Protein AF-A0A6P0GHT0-F1 (afdb_monomer_lite)

Secondary structure (DSSP, 8-state):
---S-SSTT---HHHHHHT--S-EEEEE--SSTT----TTSPPTT-S-HHHHHHHHHHS-EEEEE--S-HHHHHHHHHHHHHHTT--TTSHHHHHHHHHHHHHHHHHHHHHTT--EEEEEEEETTTEEEEE-GGGSHHHHHHHHTT-EE----SSSSSEEEE-TTTGGGS--SEEEEE-SSPPPHHHHHTSTTGGG---S-TT-------EEE-PPPP---S------------

Sequence (234 aa):
MEIVGESYGQIDLEALAAADPDLIVTTVYPVDSEGTLDDTQPLYGFESLEQQEQVAQIAPVVAIAWRGSAADVIERTAELAGSLGADLESAEVTAARHDYEEASAALTEAAFSGVTVLPVAAYPDEGFSMAEAPDDPSLHLYADLGVQFVDPGGEDHFWQAASWEQVPQYTSDVILYSLRGTMTPEEMSTQPPTGCCRPRRPGRCTPGSTSAWTTPPRPATCSAWPTGSSARSR

Structure (mmCIF, N/CA/C/O backbone):
data_AF-A0A6P0GHT0-F1
#
_entry.id   AF-A0A6P0GHT0-F1
#
loop_
_atom_site.group_PDB
_atom_site.id
_atom_site.type_symbol
_atom_site.label_atom_id
_atom_site.label_alt_id
_atom_site.label_comp_id
_atom_site.label_asym_id
_atom_site.label_entity_id
_atom_site.label_seq_id
_atom_site.pdbx_PDB_ins_code
_atom_site.Cartn_x
_atom_site.Cartn_y
_atom_site.Cartn_z
_atom_site.occupancy
_atom_site.B_iso_or_equiv
_atom_site.auth_seq_id
_atom_site.auth_comp_id
_atom_site.auth_asym_id
_atom_site.auth_atom_id
_atom_site.pdbx_PDB_model_num
ATOM 1 N N . MET A 1 1 ? -19.778 10.094 11.574 1.00 68.06 1 MET A N 1
ATOM 2 C CA . MET A 1 1 ? -18.358 10.125 11.189 1.00 68.06 1 MET A CA 1
ATOM 3 C C . MET A 1 1 ? -17.827 11.471 11.618 1.00 68.06 1 MET A C 1
ATOM 5 O O . MET A 1 1 ? -18.286 12.480 11.097 1.00 68.06 1 MET A O 1
ATOM 9 N N . GLU A 1 2 ? -16.980 11.466 12.634 1.00 87.62 2 GLU A N 1
ATOM 10 C CA . GLU A 1 2 ? -16.306 12.647 13.162 1.00 87.62 2 GLU A CA 1
ATOM 11 C C . GLU A 1 2 ? -14.868 12.638 12.648 1.00 87.62 2 GLU A C 1
ATOM 13 O O . GLU A 1 2 ? -14.267 11.571 12.522 1.00 87.62 2 GLU A O 1
ATOM 18 N N . ILE A 1 3 ? -14.353 13.805 12.272 1.00 91.25 3 ILE A N 1
ATOM 19 C CA . ILE A 1 3 ? -12.982 13.959 11.785 1.00 91.25 3 ILE A CA 1
ATOM 20 C C . ILE A 1 3 ? -12.195 14.602 12.920 1.00 91.25 3 ILE A C 1
ATOM 22 O O . ILE A 1 3 ? -12.460 15.746 13.272 1.00 91.25 3 ILE A O 1
ATOM 26 N N . VAL A 1 4 ? -11.243 13.857 13.479 1.00 92.12 4 VAL A N 1
ATOM 27 C CA . VAL A 1 4 ? -10.404 14.290 14.614 1.00 92.12 4 VAL A CA 1
ATOM 28 C C . VAL A 1 4 ? -9.014 14.765 14.174 1.00 92.12 4 VAL A C 1
ATOM 30 O O . VAL A 1 4 ? -8.170 15.083 15.001 1.00 92.12 4 VAL A O 1
ATOM 33 N N . GLY A 1 5 ? -8.764 14.807 12.864 1.00 90.00 5 GLY A N 1
ATOM 34 C CA . GLY A 1 5 ? -7.489 15.190 12.271 1.00 90.00 5 GLY A CA 1
ATOM 35 C C . GLY A 1 5 ? -7.598 15.335 10.758 1.00 90.00 5 GLY A C 1
ATOM 36 O O . GLY A 1 5 ? -8.235 14.513 10.101 1.00 90.00 5 GLY A O 1
ATOM 37 N N . GLU A 1 6 ? -6.995 16.384 10.198 1.00 89.12 6 GLU A N 1
ATOM 38 C CA . GLU A 1 6 ? -7.027 16.665 8.750 1.00 89.12 6 GLU A CA 1
ATOM 39 C C . GLU A 1 6 ? -5.660 16.484 8.076 1.00 89.12 6 GLU A C 1
ATOM 41 O O . GLU A 1 6 ? -5.563 16.480 6.848 1.00 89.12 6 GLU A O 1
ATOM 46 N N . SER A 1 7 ? -4.595 16.335 8.865 1.00 88.19 7 SER A N 1
ATOM 47 C CA . SER A 1 7 ? -3.227 16.206 8.371 1.00 88.19 7 SER A CA 1
ATOM 48 C C . SER A 1 7 ? -2.430 15.172 9.165 1.00 88.19 7 SER A C 1
ATOM 50 O O . SER A 1 7 ? -2.830 14.754 10.252 1.00 88.19 7 SER A O 1
ATOM 52 N N . TYR A 1 8 ? -1.315 14.714 8.588 1.00 85.50 8 TYR A N 1
ATOM 53 C CA . TYR A 1 8 ? -0.472 13.689 9.200 1.00 85.50 8 TYR A CA 1
ATOM 54 C C . TYR A 1 8 ? -0.005 14.119 10.593 1.00 85.50 8 TYR A C 1
ATOM 56 O O . TYR A 1 8 ? 0.524 15.220 10.749 1.00 85.50 8 TYR A O 1
ATOM 64 N N . GLY A 1 9 ? -0.177 13.246 11.588 1.00 89.25 9 GLY A N 1
ATOM 65 C CA . GLY A 1 9 ? 0.245 13.510 12.960 1.00 89.25 9 GLY A CA 1
ATOM 66 C C . GLY A 1 9 ? -0.606 14.542 13.706 1.00 89.25 9 GLY A C 1
ATOM 67 O O . GLY A 1 9 ? -0.363 14.784 14.881 1.00 89.25 9 GLY A O 1
ATOM 68 N N . GLN A 1 10 ? -1.620 15.139 13.074 1.00 92.25 10 GLN A N 1
ATOM 69 C CA . GLN A 1 10 ? -2.518 16.081 13.731 1.00 92.25 10 GLN A CA 1
ATOM 70 C C . GLN A 1 10 ? -3.754 15.340 14.243 1.00 92.25 10 GLN A C 1
ATOM 72 O O . GLN A 1 10 ? -4.694 15.117 13.484 1.00 92.25 10 GLN A O 1
ATOM 77 N N . ILE A 1 11 ? -3.760 14.985 15.528 1.00 94.94 11 ILE A N 1
ATOM 78 C CA . ILE A 1 11 ? -4.886 14.309 16.183 1.00 94.94 11 ILE A CA 1
ATOM 79 C C . ILE A 1 11 ? -5.373 15.172 17.349 1.00 94.94 11 ILE A C 1
ATOM 81 O O . ILE A 1 11 ? -4.622 15.455 18.280 1.00 94.94 11 ILE A O 1
ATOM 85 N N . ASP A 1 12 ? -6.639 15.580 17.311 1.00 95.94 12 ASP A N 1
ATOM 86 C CA . ASP A 1 12 ? -7.326 16.190 18.446 1.00 95.94 12 ASP A CA 1
ATOM 87 C C . ASP A 1 12 ? -7.699 15.096 19.457 1.00 95.94 12 ASP A C 1
ATOM 89 O O . ASP A 1 12 ? -8.644 14.328 19.261 1.00 95.94 12 ASP A O 1
ATOM 93 N N . LEU A 1 13 ? -6.920 15.003 20.537 1.00 95.56 13 LEU A N 1
ATOM 94 C CA . LEU A 1 13 ? -7.098 13.988 21.576 1.00 95.56 13 LEU A CA 1
ATOM 95 C C . LEU A 1 13 ? -8.383 14.181 22.388 1.00 95.56 13 LEU A C 1
ATOM 97 O O . LEU A 1 13 ? -8.946 13.195 22.862 1.00 95.56 13 LEU A O 1
ATOM 101 N N . GLU A 1 14 ? -8.862 15.419 22.552 1.00 95.50 14 GLU A N 1
ATOM 102 C CA . GLU A 1 14 ? -10.107 15.684 23.278 1.00 95.50 14 GLU A CA 1
ATOM 103 C C . GLU A 1 14 ? -11.308 15.221 22.451 1.00 95.50 14 GLU A C 1
ATOM 105 O O . GLU A 1 14 ? -12.186 14.535 22.977 1.00 95.50 14 GLU A O 1
ATOM 110 N N . ALA A 1 15 ? -11.314 15.531 21.152 1.00 95.62 15 ALA A N 1
ATOM 111 C CA . ALA A 1 15 ? -12.339 15.054 20.228 1.00 95.62 15 ALA A CA 1
ATOM 112 C C . ALA A 1 15 ? -12.300 13.524 20.080 1.00 95.62 15 ALA A C 1
ATOM 114 O O . ALA A 1 15 ? -13.341 12.870 20.134 1.00 95.62 15 ALA A O 1
ATOM 115 N N . LEU A 1 16 ? -11.104 12.931 19.973 1.00 95.88 16 LEU A N 1
ATOM 116 C CA . LEU A 1 16 ? -10.946 11.477 19.908 1.00 95.88 16 LEU A CA 1
ATOM 117 C C . LEU A 1 16 ? -11.475 10.786 21.170 1.00 95.88 16 LEU A C 1
ATOM 119 O O . LEU A 1 16 ? -12.180 9.787 21.060 1.00 95.88 16 LEU A O 1
ATOM 123 N N . ALA A 1 17 ? -11.188 11.321 22.358 1.00 95.69 17 ALA A N 1
ATOM 124 C CA . ALA A 1 17 ? -11.729 10.788 23.605 1.00 95.69 17 ALA A CA 1
ATOM 125 C C . ALA A 1 17 ? -13.252 10.975 23.707 1.00 95.69 17 ALA A C 1
ATOM 127 O O . ALA A 1 17 ? -13.949 10.089 24.194 1.00 95.69 17 ALA A O 1
ATOM 128 N N . ALA A 1 18 ? -13.784 12.104 23.229 1.00 96.06 18 ALA A N 1
ATOM 129 C CA . ALA A 1 18 ? -15.222 12.372 23.218 1.00 96.06 18 ALA A CA 1
ATOM 130 C C . ALA A 1 18 ? -16.002 11.448 22.268 1.00 96.06 18 ALA A C 1
ATOM 132 O O . ALA A 1 18 ? -17.177 11.172 22.522 1.00 96.06 18 ALA A O 1
ATOM 133 N N . ALA A 1 19 ? -15.355 10.960 21.206 1.00 95.62 19 ALA A N 1
ATOM 134 C CA . ALA A 1 19 ? -15.924 9.983 20.282 1.00 95.62 19 ALA A CA 1
ATOM 135 C C . ALA A 1 19 ? -16.046 8.568 20.882 1.00 95.62 19 ALA A C 1
ATOM 137 O O . ALA A 1 19 ? -16.735 7.739 20.289 1.00 95.62 19 ALA A O 1
ATOM 138 N N . ASP A 1 20 ? -15.410 8.311 22.035 1.00 95.31 20 ASP A N 1
ATOM 139 C CA . ASP A 1 20 ? -15.454 7.049 22.792 1.00 95.31 20 ASP A CA 1
ATOM 140 C C . ASP A 1 20 ? -15.184 5.796 21.924 1.00 95.31 20 ASP A C 1
ATOM 142 O O . ASP A 1 20 ? -16.035 4.909 21.822 1.00 95.31 20 ASP A O 1
ATOM 146 N N . PRO A 1 21 ? -14.040 5.725 21.210 1.00 96.12 21 PRO A N 1
ATOM 147 C CA . PRO A 1 21 ? -13.754 4.607 20.319 1.00 96.12 21 PRO A CA 1
ATOM 148 C C . PRO A 1 21 ? -13.429 3.324 21.095 1.00 96.12 21 PRO A C 1
ATOM 150 O O . PRO A 1 21 ? -12.633 3.332 22.027 1.00 96.12 21 PRO A O 1
ATOM 153 N N . ASP A 1 22 ? -13.945 2.184 20.631 1.00 96.38 22 ASP A N 1
ATOM 154 C CA . ASP A 1 22 ? -13.570 0.867 21.173 1.00 96.38 22 ASP A CA 1
ATOM 155 C C . ASP A 1 22 ? -12.209 0.362 20.650 1.00 96.38 22 ASP A C 1
ATOM 157 O O . ASP A 1 22 ? -11.582 -0.513 21.251 1.00 96.38 22 ASP A O 1
ATOM 161 N N . LEU A 1 23 ? -11.764 0.866 19.493 1.00 97.00 23 LEU A N 1
ATOM 162 C CA . LEU A 1 23 ? -10.562 0.413 18.793 1.00 97.00 23 LEU A CA 1
ATOM 163 C C . LEU A 1 23 ? -10.027 1.498 17.857 1.00 97.00 23 LEU A C 1
ATOM 165 O O . LEU A 1 23 ? -10.791 2.157 17.152 1.00 97.00 23 LEU A O 1
ATOM 169 N N . ILE A 1 24 ? -8.702 1.605 17.778 1.00 96.75 24 ILE A N 1
ATOM 170 C CA . ILE A 1 24 ? -7.996 2.444 16.810 1.00 96.75 24 ILE A CA 1
ATOM 171 C C . ILE A 1 24 ? -7.186 1.539 15.887 1.00 96.75 24 ILE A C 1
ATOM 173 O O . ILE A 1 24 ? -6.358 0.750 16.340 1.00 96.75 24 ILE A O 1
ATOM 177 N N . VAL A 1 25 ? -7.432 1.646 14.582 1.00 96.19 25 VAL A N 1
ATOM 178 C CA . VAL A 1 25 ? -6.750 0.844 13.559 1.00 96.19 25 VAL A CA 1
ATOM 179 C C . VAL A 1 25 ? -5.805 1.735 12.769 1.00 96.19 25 VAL A C 1
ATOM 181 O O . VAL A 1 25 ? -6.204 2.783 12.268 1.00 96.19 25 VAL A O 1
ATOM 184 N N . THR A 1 26 ? -4.556 1.302 12.644 1.00 95.19 26 THR A N 1
ATOM 185 C CA . THR A 1 26 ? -3.534 1.977 11.844 1.00 95.19 26 THR A CA 1
ATOM 186 C C . THR A 1 26 ? -2.678 0.968 11.067 1.00 95.19 26 THR A C 1
ATOM 188 O O . THR A 1 26 ? -2.974 -0.228 11.020 1.00 95.19 26 THR A O 1
ATOM 191 N N . THR A 1 27 ? -1.618 1.440 10.424 1.00 93.25 27 THR A N 1
ATOM 192 C CA . THR A 1 27 ? -0.668 0.651 9.647 1.00 93.25 27 THR A CA 1
ATOM 193 C C . THR A 1 27 ? 0.755 0.871 10.153 1.00 93.25 27 THR A C 1
ATOM 195 O O . THR A 1 27 ? 1.049 1.849 10.838 1.00 93.25 27 THR A O 1
ATOM 198 N N . VAL A 1 28 ? 1.665 -0.030 9.800 1.00 92.94 28 VAL A N 1
ATOM 199 C CA . VAL A 1 28 ? 3.104 0.136 10.038 1.00 92.94 28 VAL A CA 1
ATOM 200 C C . VAL A 1 28 ? 3.880 -0.353 8.827 1.00 92.94 28 VAL A C 1
ATOM 202 O O . VAL A 1 28 ? 3.534 -1.383 8.246 1.00 92.94 28 VAL A O 1
ATOM 205 N N . TYR A 1 29 ? 4.902 0.403 8.443 1.00 88.50 29 TYR A N 1
ATOM 206 C CA . TYR A 1 29 ? 5.775 0.074 7.325 1.00 88.50 29 TYR A CA 1
ATOM 207 C C . TYR A 1 29 ? 7.078 -0.540 7.842 1.00 88.50 29 TYR A C 1
ATOM 209 O O . TYR A 1 29 ? 7.567 -0.110 8.890 1.00 88.50 29 TYR A O 1
ATOM 217 N N . PRO A 1 30 ? 7.638 -1.530 7.132 1.00 89.50 30 PRO A N 1
ATOM 218 C CA . PRO A 1 30 ? 8.999 -1.976 7.360 1.00 89.50 30 PRO A CA 1
ATOM 219 C C . PRO A 1 30 ? 10.024 -0.859 7.202 1.00 89.50 30 PRO A C 1
ATOM 221 O O . PRO A 1 30 ? 9.785 0.126 6.503 1.00 89.50 30 PRO A O 1
ATOM 224 N N . VAL A 1 31 ? 11.174 -1.045 7.843 1.00 88.75 31 VAL A N 1
ATOM 225 C CA . VAL A 1 31 ? 12.341 -0.159 7.703 1.00 88.75 31 VAL A CA 1
ATOM 226 C C . VAL A 1 31 ? 13.424 -0.734 6.787 1.00 88.75 31 VAL A C 1
ATOM 228 O O . VAL A 1 31 ? 14.403 -0.048 6.499 1.00 88.75 31 VAL A O 1
ATOM 231 N N . ASP A 1 32 ? 13.255 -1.981 6.345 1.00 88.38 32 ASP A N 1
ATOM 232 C CA . ASP A 1 32 ? 14.151 -2.689 5.437 1.00 88.38 32 ASP A CA 1
ATOM 233 C C . ASP A 1 32 ? 13.401 -3.724 4.578 1.00 88.38 32 ASP A C 1
ATOM 235 O O . ASP A 1 32 ? 12.230 -4.050 4.810 1.00 88.38 32 ASP A O 1
ATOM 239 N N . SER A 1 33 ? 14.110 -4.269 3.588 1.00 85.00 33 SER A N 1
ATOM 240 C CA . SER A 1 33 ? 13.622 -5.296 2.660 1.00 85.00 33 SER A CA 1
ATOM 241 C C . SER A 1 33 ? 13.381 -6.664 3.309 1.00 85.00 33 SER A C 1
ATOM 243 O O . SER A 1 33 ? 12.720 -7.519 2.721 1.00 85.00 33 SER A O 1
ATOM 245 N N . GLU A 1 34 ? 13.891 -6.903 4.525 1.00 86.19 34 GLU A N 1
ATOM 246 C CA . GLU A 1 34 ? 13.614 -8.133 5.282 1.00 86.19 34 GLU A CA 1
ATOM 247 C C . GLU A 1 34 ? 12.240 -8.081 5.975 1.00 86.19 34 GLU A C 1
ATOM 249 O O . GLU A 1 34 ? 11.755 -9.089 6.501 1.00 86.19 34 GLU A O 1
ATOM 254 N N . GLY A 1 35 ? 11.569 -6.924 5.945 1.00 85.75 35 GLY A N 1
ATOM 255 C CA . GLY A 1 35 ? 10.268 -6.733 6.571 1.00 85.75 35 GLY A CA 1
ATOM 256 C C . GLY A 1 35 ? 10.363 -6.446 8.071 1.00 85.75 35 GLY A C 1
ATOM 257 O O . GLY A 1 35 ? 9.397 -6.724 8.801 1.00 85.75 35 GLY A O 1
ATOM 258 N N . THR A 1 36 ? 11.506 -5.931 8.540 1.00 90.19 36 THR A N 1
ATOM 259 C CA . THR A 1 36 ? 11.728 -5.555 9.940 1.00 90.19 36 THR A CA 1
ATOM 260 C C . THR A 1 36 ? 10.839 -4.380 10.320 1.00 90.19 36 THR A C 1
ATOM 262 O O . THR A 1 36 ? 10.770 -3.377 9.613 1.00 90.19 36 THR A O 1
ATOM 265 N N . LEU A 1 37 ? 10.166 -4.495 11.465 1.00 90.38 37 LEU A N 1
ATOM 266 C CA . LEU A 1 37 ? 9.405 -3.402 12.066 1.00 90.38 37 LEU A CA 1
ATOM 267 C C . LEU A 1 37 ? 10.248 -2.764 13.172 1.00 90.38 37 LEU A C 1
ATOM 269 O O . LEU A 1 37 ? 10.754 -3.478 14.037 1.00 90.38 37 LEU A O 1
ATOM 273 N N . ASP A 1 38 ? 10.373 -1.440 13.143 1.00 90.06 38 ASP A N 1
ATOM 274 C CA . ASP A 1 38 ? 11.074 -0.662 14.166 1.00 90.06 38 ASP A CA 1
ATOM 275 C C . ASP A 1 38 ? 10.076 -0.170 15.224 1.00 90.06 38 ASP A C 1
ATOM 277 O O . ASP A 1 38 ? 9.231 0.683 14.952 1.00 90.06 38 ASP A O 1
ATOM 281 N N . ASP A 1 39 ? 10.162 -0.722 16.434 1.00 87.12 39 ASP A N 1
ATOM 282 C CA . ASP A 1 39 ? 9.315 -0.353 17.572 1.00 87.12 39 ASP A CA 1
ATOM 283 C C . ASP A 1 39 ? 9.748 0.956 18.255 1.00 87.12 39 ASP A C 1
ATOM 285 O O . ASP A 1 39 ? 9.056 1.451 19.147 1.00 87.12 39 ASP A O 1
ATOM 289 N N . THR A 1 40 ? 10.862 1.551 17.817 1.00 90.62 40 THR A N 1
ATOM 290 C CA . THR A 1 40 ? 11.331 2.865 18.273 1.00 90.62 40 THR A CA 1
ATOM 291 C C . THR A 1 40 ? 10.735 4.026 17.474 1.00 90.62 40 THR A C 1
ATOM 293 O O . THR A 1 40 ? 10.939 5.188 17.836 1.00 90.62 40 THR A O 1
ATOM 296 N N . GLN A 1 41 ? 9.978 3.731 16.414 1.00 90.31 41 GLN A N 1
ATOM 297 C CA . GLN A 1 41 ? 9.231 4.710 15.630 1.00 90.31 41 GLN A CA 1
ATOM 298 C C . GLN A 1 41 ? 7.729 4.606 15.913 1.00 90.31 41 GLN A C 1
ATOM 300 O O . GLN A 1 41 ? 7.218 3.516 16.183 1.00 90.31 41 GLN A O 1
ATOM 305 N N . PRO A 1 42 ? 6.990 5.727 15.845 1.00 92.44 42 PRO A N 1
ATOM 306 C CA . PRO A 1 42 ? 5.542 5.665 15.918 1.00 92.44 42 PRO A CA 1
ATOM 307 C C . PRO A 1 42 ? 4.956 4.877 14.743 1.00 92.44 42 PRO A C 1
ATOM 309 O O . PRO A 1 42 ? 5.468 4.906 13.622 1.00 92.44 42 PRO A O 1
ATOM 312 N N . LEU A 1 43 ? 3.822 4.227 14.996 1.00 93.75 43 LEU A N 1
ATOM 313 C CA . LEU A 1 43 ? 2.973 3.669 13.952 1.00 93.75 43 LEU A CA 1
ATOM 314 C C . LEU A 1 43 ? 2.511 4.783 13.002 1.00 93.75 43 LEU A C 1
ATOM 316 O O . LEU A 1 43 ? 2.479 5.969 13.349 1.00 93.75 43 LEU A O 1
ATOM 320 N N . TYR A 1 44 ? 2.123 4.395 11.789 1.00 90.19 44 TYR A N 1
ATOM 321 C CA . TYR A 1 44 ? 1.768 5.353 10.753 1.00 90.19 44 TYR A CA 1
ATOM 322 C C . TYR A 1 44 ? 0.605 6.253 11.199 1.00 90.19 44 TYR A C 1
ATOM 324 O O . TYR A 1 44 ? -0.360 5.802 11.812 1.00 90.19 44 TYR A O 1
ATOM 332 N N . GLY A 1 45 ? 0.687 7.545 10.888 1.00 88.31 45 GLY A N 1
ATOM 333 C CA . GLY A 1 45 ? -0.358 8.519 11.212 1.00 88.31 45 GLY A CA 1
ATOM 334 C C . GLY A 1 45 ? -0.187 9.220 12.560 1.00 88.31 45 GLY A C 1
ATOM 335 O O . GLY A 1 45 ? -0.813 10.262 12.749 1.00 88.31 45 GLY A O 1
ATOM 336 N N . PHE A 1 46 ? 0.692 8.732 13.441 1.00 93.88 46 PHE A N 1
ATOM 337 C CA . PHE A 1 46 ? 1.089 9.450 14.654 1.00 93.88 46 PHE A CA 1
ATOM 338 C C . PHE A 1 46 ? 2.330 10.317 14.404 1.00 93.88 46 PHE A C 1
ATOM 340 O O . PHE A 1 46 ? 3.227 9.949 13.641 1.00 93.88 46 PHE A O 1
ATOM 347 N N . GLU A 1 47 ? 2.395 11.479 15.057 1.00 94.00 47 GLU A N 1
ATOM 348 C CA . GLU A 1 47 ? 3.553 12.380 14.962 1.00 94.00 47 GLU A CA 1
ATOM 349 C C . GLU A 1 47 ? 4.747 11.908 15.802 1.00 94.00 47 GLU A C 1
ATOM 351 O O . GLU A 1 47 ? 5.892 12.246 15.507 1.00 94.00 47 GLU A O 1
ATOM 356 N N . SER A 1 48 ? 4.486 11.153 16.873 1.00 94.88 48 SER A N 1
ATOM 357 C CA . SER A 1 48 ? 5.492 10.717 17.841 1.00 94.88 48 SER A CA 1
ATOM 358 C C . SER A 1 48 ? 5.017 9.509 18.649 1.00 94.88 48 SER A C 1
ATOM 360 O O . SER A 1 48 ? 3.817 9.234 18.733 1.00 94.88 48 SER A O 1
ATOM 362 N N . LEU A 1 49 ? 5.961 8.808 19.290 1.00 95.19 49 LEU A N 1
ATOM 363 C CA . LEU A 1 49 ? 5.643 7.747 20.252 1.00 95.19 49 LEU A CA 1
ATOM 364 C C . LEU A 1 49 ? 4.825 8.274 21.439 1.00 95.19 49 LEU A C 1
ATOM 366 O O . LEU A 1 49 ? 3.916 7.591 21.895 1.00 95.19 49 LEU A O 1
ATOM 370 N N . GLU A 1 50 ? 5.089 9.502 21.896 1.00 96.38 50 GLU A N 1
ATOM 371 C CA . GLU A 1 50 ? 4.322 10.128 22.981 1.00 96.38 50 GLU A CA 1
ATOM 372 C C . GLU A 1 50 ? 2.849 10.309 22.590 1.00 96.38 50 GLU A C 1
ATOM 374 O O . GLU A 1 50 ? 1.956 9.948 23.357 1.00 96.38 50 GLU A O 1
ATOM 379 N N . GLN A 1 51 ? 2.579 10.801 21.375 1.00 96.19 51 GLN A N 1
ATOM 380 C CA . GLN A 1 51 ? 1.208 10.917 20.874 1.00 96.19 51 GLN A CA 1
ATOM 381 C C . GLN A 1 51 ? 0.546 9.536 20.760 1.00 96.19 51 GLN A C 1
ATOM 383 O O . GLN A 1 51 ? -0.601 9.371 21.168 1.00 96.19 51 GLN A O 1
ATOM 388 N N . GLN A 1 52 ? 1.263 8.524 20.261 1.00 96.69 52 GLN A N 1
ATOM 389 C CA . GLN A 1 52 ? 0.750 7.154 20.192 1.00 96.69 52 GLN A CA 1
ATOM 390 C C . GLN A 1 52 ? 0.403 6.597 21.582 1.00 96.69 52 GLN A C 1
ATOM 392 O O . GLN A 1 52 ? -0.638 5.962 21.742 1.00 96.69 52 GLN A O 1
ATOM 397 N N . GLU A 1 53 ? 1.237 6.840 22.595 1.00 96.62 53 GLU A N 1
ATOM 398 C CA . GLU A 1 53 ? 0.972 6.431 23.979 1.00 96.62 53 GLU A CA 1
ATOM 399 C C . GLU A 1 53 ? -0.257 7.138 24.562 1.00 96.62 53 GLU A C 1
ATOM 401 O O . GLU A 1 53 ? -1.057 6.505 25.250 1.00 96.62 53 GLU A O 1
ATOM 406 N N . GLN A 1 54 ? -0.438 8.430 24.276 1.00 97.19 54 GLN A N 1
ATOM 407 C CA . GLN A 1 54 ? -1.627 9.185 24.683 1.00 97.19 54 GLN A CA 1
ATOM 408 C C . GLN A 1 54 ? -2.892 8.639 24.009 1.00 97.19 54 GLN A C 1
ATOM 410 O O . GLN A 1 54 ? -3.908 8.436 24.669 1.00 97.19 54 GLN A O 1
ATOM 415 N N . VAL A 1 55 ? -2.818 8.329 22.715 1.00 97.19 55 VAL A N 1
ATOM 416 C CA . VAL A 1 55 ? -3.919 7.717 21.963 1.00 97.19 55 VAL A CA 1
ATOM 417 C C . VAL A 1 55 ? -4.257 6.321 22.501 1.00 97.19 55 VAL A C 1
ATOM 419 O O . VAL A 1 55 ? -5.430 5.996 22.677 1.00 97.19 55 VAL A O 1
ATOM 422 N N . ALA A 1 56 ? -3.248 5.519 22.846 1.00 97.00 56 ALA A N 1
ATOM 423 C CA . ALA A 1 56 ? -3.435 4.184 23.412 1.00 97.00 56 ALA A CA 1
ATOM 424 C C . ALA A 1 56 ? -4.085 4.187 24.812 1.00 97.00 56 ALA A C 1
ATOM 426 O O . ALA A 1 56 ? -4.592 3.155 25.253 1.00 97.00 56 ALA A O 1
ATOM 427 N N . GLN A 1 57 ? -4.092 5.327 25.517 1.00 97.56 57 GLN A N 1
ATOM 428 C CA . GLN A 1 57 ? -4.851 5.496 26.765 1.00 97.56 57 GLN A CA 1
ATOM 429 C C . GLN A 1 57 ? -6.351 5.705 26.522 1.00 97.56 57 GLN A C 1
ATOM 431 O O . GLN A 1 57 ? -7.138 5.464 27.437 1.00 97.56 57 GLN A O 1
ATOM 436 N N . ILE A 1 58 ? -6.743 6.149 25.323 1.00 97.56 58 ILE A N 1
ATOM 437 C CA . ILE A 1 58 ? -8.146 6.339 24.934 1.00 97.56 58 ILE A CA 1
ATOM 438 C C . ILE A 1 58 ? -8.747 4.996 24.514 1.00 97.56 58 ILE A C 1
ATOM 440 O O . ILE A 1 58 ? -9.796 4.613 25.023 1.00 97.56 58 ILE A O 1
ATOM 444 N N . ALA A 1 59 ? -8.067 4.263 23.627 1.00 97.56 59 ALA A N 1
ATOM 445 C CA . ALA A 1 59 ? -8.523 2.967 23.132 1.00 97.56 59 ALA A CA 1
ATOM 446 C C . ALA A 1 59 ? -7.352 2.068 22.700 1.00 97.56 59 ALA A C 1
ATOM 448 O O . ALA A 1 59 ? -6.285 2.575 22.344 1.00 97.56 59 ALA A O 1
ATOM 449 N N . PRO A 1 60 ? -7.533 0.732 22.672 1.00 97.38 60 PRO A N 1
ATOM 450 C CA . PRO A 1 60 ? -6.540 -0.181 22.118 1.00 97.38 60 PRO A CA 1
ATOM 451 C C . PRO A 1 60 ? -6.166 0.188 20.676 1.00 97.38 60 PRO A C 1
ATOM 453 O O . PRO A 1 60 ? -7.037 0.468 19.853 1.00 97.38 60 PRO A O 1
ATOM 456 N N . VAL A 1 61 ? -4.870 0.136 20.362 1.00 97.12 61 VAL A N 1
ATOM 457 C CA . VAL A 1 61 ? -4.345 0.389 19.013 1.00 97.12 61 VAL A CA 1
ATOM 458 C C . VAL A 1 61 ? -3.935 -0.932 18.367 1.00 97.12 61 VAL A C 1
ATOM 460 O O . VAL A 1 61 ? -3.158 -1.696 18.939 1.00 97.12 61 VAL A O 1
ATOM 463 N N . VAL A 1 62 ? -4.435 -1.193 17.161 1.00 96.81 62 VAL A N 1
ATOM 464 C CA . VAL A 1 62 ? -4.045 -2.331 16.320 1.00 96.81 62 VAL A CA 1
ATOM 465 C C . VAL A 1 62 ? -3.428 -1.808 15.031 1.00 96.81 62 VAL A C 1
ATOM 467 O O . VAL A 1 62 ? -4.002 -0.952 14.361 1.00 96.81 62 VAL A O 1
ATOM 470 N N . ALA A 1 63 ? -2.267 -2.349 14.667 1.00 95.44 63 ALA A N 1
ATOM 471 C CA . ALA A 1 63 ? -1.584 -2.017 13.425 1.00 95.44 63 ALA A CA 1
ATOM 472 C C . ALA A 1 63 ? -1.567 -3.203 12.456 1.00 95.44 63 ALA A C 1
ATOM 474 O O . ALA A 1 63 ? -1.234 -4.325 12.844 1.00 95.44 63 ALA A O 1
ATOM 475 N N . ILE A 1 64 ? -1.865 -2.941 11.183 1.00 94.88 64 ILE A N 1
ATOM 476 C CA . ILE A 1 64 ? -1.585 -3.870 10.084 1.00 94.88 64 ILE A CA 1
ATOM 477 C C . ILE A 1 64 ? -0.190 -3.569 9.532 1.00 94.88 64 ILE A C 1
ATOM 479 O O . ILE A 1 64 ? 0.088 -2.451 9.095 1.00 94.88 64 ILE A O 1
ATOM 483 N N . ALA A 1 65 ? 0.690 -4.568 9.542 1.00 92.44 65 ALA A N 1
ATOM 484 C CA . ALA A 1 65 ? 2.010 -4.454 8.934 1.00 92.44 65 ALA A CA 1
ATOM 485 C C . ALA A 1 65 ? 1.907 -4.531 7.406 1.00 92.44 65 ALA A C 1
ATOM 487 O O . ALA A 1 65 ? 1.400 -5.513 6.867 1.00 92.44 65 ALA A O 1
ATOM 488 N N . TRP A 1 66 ? 2.405 -3.508 6.718 1.00 91.06 66 TRP A N 1
ATOM 489 C CA . TRP A 1 66 ? 2.454 -3.421 5.258 1.00 91.06 66 TRP A CA 1
ATOM 490 C C . TRP A 1 66 ? 3.774 -3.994 4.750 1.00 91.06 66 TRP A C 1
ATOM 492 O O . TRP A 1 66 ? 4.665 -3.259 4.337 1.00 91.06 66 TRP A O 1
ATOM 502 N N . ARG A 1 67 ? 3.920 -5.315 4.846 1.00 88.69 67 ARG A N 1
ATOM 503 C CA . ARG A 1 67 ? 5.140 -6.040 4.472 1.00 88.69 67 ARG A CA 1
ATOM 504 C C . ARG A 1 67 ? 4.819 -7.222 3.569 1.00 88.69 67 ARG A C 1
ATOM 506 O O . ARG A 1 67 ? 3.745 -7.804 3.705 1.00 88.69 67 ARG A O 1
ATOM 513 N N . GLY A 1 68 ? 5.786 -7.621 2.747 1.00 89.88 68 GLY A N 1
ATOM 514 C CA . GLY A 1 68 ? 5.604 -8.714 1.793 1.00 89.88 68 GLY A CA 1
ATOM 515 C C . GLY A 1 68 ? 4.570 -8.362 0.727 1.00 89.88 68 GLY A C 1
ATOM 516 O O . GLY A 1 68 ? 4.359 -7.191 0.434 1.00 89.88 68 GLY A O 1
ATOM 517 N N . SER A 1 69 ? 3.920 -9.375 0.164 1.00 93.62 69 SER A N 1
ATOM 518 C CA . SER A 1 69 ? 2.938 -9.207 -0.906 1.00 93.62 69 SER A CA 1
ATOM 519 C C . SER A 1 69 ? 1.670 -8.494 -0.425 1.00 93.62 69 SER A C 1
ATOM 521 O O . SER A 1 69 ? 1.147 -8.777 0.654 1.00 93.62 69 SER A O 1
ATOM 523 N N . ALA A 1 70 ? 1.101 -7.609 -1.248 1.00 93.25 70 ALA A N 1
ATOM 524 C CA . ALA A 1 70 ? -0.185 -6.975 -0.955 1.00 93.25 70 ALA A CA 1
ATOM 525 C C . ALA A 1 70 ? -1.320 -7.997 -0.789 1.00 93.25 70 ALA A C 1
ATOM 527 O O . ALA A 1 70 ? -2.270 -7.706 -0.066 1.00 93.25 70 ALA A O 1
ATOM 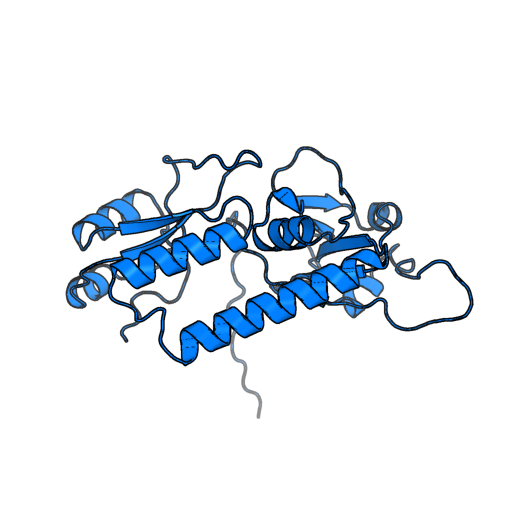528 N N . ALA A 1 71 ? -1.214 -9.193 -1.384 1.00 94.38 71 ALA A N 1
ATOM 529 C CA . ALA A 1 71 ? -2.158 -10.282 -1.130 1.00 94.38 71 ALA A CA 1
ATOM 530 C C . ALA A 1 71 ? -2.213 -10.644 0.364 1.00 94.38 71 ALA A C 1
ATOM 532 O O . ALA A 1 71 ? -3.297 -10.708 0.940 1.00 94.38 71 ALA A O 1
ATOM 533 N N . ASP A 1 72 ? -1.057 -10.780 1.020 1.00 94.06 72 ASP A N 1
ATOM 534 C CA . ASP A 1 72 ? -0.991 -11.091 2.450 1.00 94.06 72 ASP A CA 1
ATOM 535 C C . ASP A 1 72 ? -1.567 -9.947 3.295 1.00 94.06 72 ASP A C 1
ATOM 537 O O . ASP A 1 72 ? -2.287 -10.177 4.267 1.00 94.06 72 ASP A O 1
ATOM 541 N N . VAL A 1 73 ? -1.294 -8.694 2.913 1.00 94.12 73 VAL A N 1
ATOM 542 C CA . VAL A 1 73 ? -1.844 -7.509 3.594 1.00 94.12 73 VAL A CA 1
ATOM 543 C C . VAL A 1 73 ? -3.373 -7.460 3.466 1.00 94.12 73 VAL A C 1
ATOM 545 O O . VAL A 1 73 ? -4.058 -7.148 4.447 1.00 94.12 73 VAL A O 1
ATOM 548 N N . ILE A 1 74 ? -3.920 -7.798 2.293 1.00 95.00 74 ILE A N 1
ATOM 549 C CA . ILE A 1 74 ? -5.367 -7.885 2.048 1.00 95.00 74 ILE A CA 1
ATOM 550 C C . ILE A 1 74 ? -5.989 -8.963 2.938 1.00 95.00 74 ILE A C 1
ATOM 552 O O . ILE A 1 74 ? -6.948 -8.667 3.652 1.00 95.00 74 ILE A O 1
ATOM 556 N N . GLU A 1 75 ? -5.416 -10.168 2.971 1.00 95.00 75 GLU A N 1
ATOM 557 C CA . GLU A 1 75 ? -5.911 -11.268 3.810 1.00 95.00 75 GLU A CA 1
ATOM 558 C C . GLU A 1 75 ? -5.880 -10.895 5.298 1.00 95.00 75 GLU A C 1
ATOM 560 O O . GLU A 1 75 ? -6.885 -11.019 5.999 1.00 95.00 75 GLU A O 1
ATOM 565 N N . ARG A 1 76 ? -4.777 -10.313 5.787 1.00 95.81 76 ARG A N 1
ATOM 566 C CA . ARG A 1 76 ? -4.676 -9.835 7.178 1.00 95.81 76 ARG A CA 1
ATOM 567 C C . ARG A 1 76 ? -5.696 -8.749 7.513 1.00 95.81 76 ARG A C 1
ATOM 569 O O . ARG A 1 76 ? -6.189 -8.697 8.643 1.00 95.81 76 ARG A O 1
ATOM 576 N N . THR A 1 77 ? -6.018 -7.888 6.552 1.00 96.12 77 THR A N 1
ATOM 577 C CA . THR A 1 77 ? -7.045 -6.852 6.714 1.00 96.12 77 THR A CA 1
ATOM 578 C C . THR A 1 77 ? -8.445 -7.467 6.750 1.00 96.12 77 THR A C 1
ATOM 580 O O . THR A 1 77 ? -9.254 -7.085 7.597 1.00 96.12 77 THR A O 1
ATOM 583 N N . ALA A 1 78 ? -8.724 -8.454 5.893 1.00 95.81 78 ALA A N 1
ATOM 584 C CA . ALA A 1 78 ? -9.987 -9.188 5.883 1.00 95.81 78 ALA A CA 1
ATOM 585 C C . ALA A 1 78 ? -10.195 -9.986 7.181 1.00 95.81 78 ALA A C 1
ATOM 587 O O . ALA A 1 78 ? -11.281 -9.954 7.756 1.00 95.81 78 ALA A O 1
ATOM 588 N N . GLU A 1 79 ? -9.148 -10.631 7.698 1.00 96.50 79 GLU A N 1
ATOM 589 C CA . GLU A 1 79 ? -9.175 -11.327 8.987 1.00 96.50 79 GLU A CA 1
ATOM 590 C C . GLU A 1 79 ? -9.469 -10.371 10.151 1.00 96.50 79 GLU A C 1
ATOM 592 O O . GLU A 1 79 ? -10.304 -10.682 11.007 1.00 96.50 79 GLU A O 1
ATOM 597 N N . LEU A 1 80 ? -8.832 -9.190 10.176 1.00 96.75 80 LEU A N 1
ATOM 598 C CA . LEU A 1 80 ? -9.140 -8.158 11.168 1.00 96.75 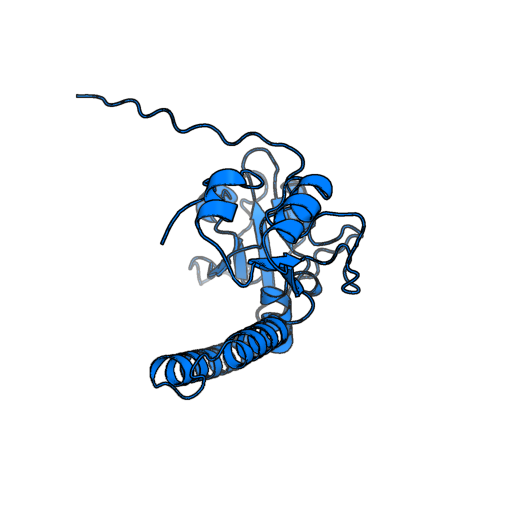80 LEU A CA 1
ATOM 599 C C . LEU A 1 80 ? -10.607 -7.728 11.050 1.00 96.75 80 LEU A C 1
ATOM 601 O O . LEU A 1 80 ? -11.328 -7.766 12.044 1.00 96.75 80 LEU A O 1
ATOM 605 N N . ALA A 1 81 ? -11.073 -7.386 9.848 1.00 96.94 81 ALA A N 1
ATOM 606 C CA . ALA A 1 81 ? -12.457 -6.978 9.616 1.00 96.94 81 ALA A CA 1
ATOM 607 C C . ALA A 1 81 ? -13.463 -8.055 10.063 1.00 96.94 81 ALA A C 1
ATOM 609 O O . ALA A 1 81 ? -14.423 -7.746 10.770 1.00 96.94 81 ALA A O 1
ATOM 610 N N . GLY A 1 82 ? -13.217 -9.325 9.728 1.00 97.19 82 GLY A N 1
ATOM 611 C CA . GLY A 1 82 ? -14.044 -10.451 10.163 1.00 97.19 82 GLY A CA 1
ATOM 612 C C . GLY A 1 82 ? -14.067 -10.609 11.685 1.00 97.19 82 GLY A C 1
ATOM 613 O O . GLY A 1 82 ? -15.128 -10.824 12.268 1.00 97.19 82 GLY A O 1
ATOM 614 N N . SER A 1 83 ? -12.926 -10.417 12.358 1.00 97.25 83 SER A N 1
ATOM 615 C CA . SER A 1 83 ? -12.855 -10.449 13.828 1.00 97.25 83 SER A CA 1
ATOM 616 C C . SER A 1 83 ? -13.646 -9.319 14.501 1.00 97.25 83 SER A C 1
ATOM 618 O O . SER A 1 83 ? -14.146 -9.496 15.610 1.00 97.25 83 SER A O 1
ATOM 620 N N . LEU A 1 84 ? -13.811 -8.188 13.805 1.00 96.62 84 LEU A N 1
ATOM 621 C CA . LEU A 1 84 ? -14.628 -7.048 14.227 1.00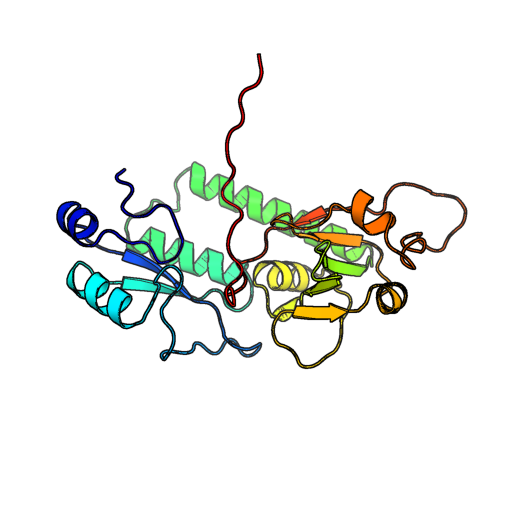 96.62 84 LEU A CA 1
ATOM 622 C C . LEU A 1 84 ? -16.111 -7.201 13.848 1.00 96.62 84 LEU A C 1
ATOM 624 O O . LEU A 1 84 ? -16.917 -6.323 14.151 1.00 96.62 84 LEU A O 1
ATOM 628 N N . GLY A 1 85 ? -16.489 -8.318 13.218 1.00 97.06 85 GLY A N 1
ATOM 629 C CA . GLY A 1 85 ? -17.874 -8.645 12.880 1.00 97.06 85 GLY A CA 1
ATOM 630 C C . GLY A 1 85 ? -18.311 -8.244 11.471 1.00 97.06 85 GLY A C 1
ATOM 631 O O . GLY A 1 85 ? -19.512 -8.255 11.200 1.00 97.06 85 GLY A O 1
ATOM 632 N N . ALA A 1 86 ? -17.382 -7.898 10.573 1.00 97.12 86 ALA A N 1
ATOM 633 C CA . ALA A 1 86 ? -17.714 -7.705 9.164 1.00 97.12 86 ALA A CA 1
ATOM 634 C C . ALA A 1 86 ? -18.209 -9.018 8.528 1.00 97.12 86 ALA A C 1
ATOM 636 O O . ALA A 1 86 ? -17.659 -10.093 8.775 1.00 97.12 86 ALA A O 1
ATOM 637 N N . ASP A 1 87 ? -19.229 -8.922 7.674 1.00 97.38 87 ASP A N 1
ATOM 638 C CA . ASP A 1 87 ? -19.739 -10.058 6.905 1.00 97.38 87 ASP A CA 1
ATOM 639 C C . ASP A 1 87 ? -18.899 -10.267 5.636 1.00 97.38 87 ASP A C 1
ATOM 641 O O . ASP A 1 87 ? -19.136 -9.646 4.592 1.00 97.38 87 ASP A O 1
ATOM 645 N N . LEU A 1 88 ? -17.903 -11.150 5.740 1.00 95.69 88 LEU A N 1
ATOM 646 C CA . LEU A 1 88 ? -16.998 -11.490 4.637 1.00 95.69 88 LEU A CA 1
ATOM 647 C C . LEU A 1 88 ? -17.681 -12.275 3.504 1.00 95.69 88 LEU A C 1
ATOM 649 O O . LEU A 1 88 ? -17.125 -12.380 2.412 1.00 95.69 88 LEU A O 1
ATOM 653 N N . GLU A 1 89 ? -18.891 -12.784 3.745 1.00 96.94 89 GLU A N 1
ATOM 654 C CA . GLU A 1 89 ? -19.705 -13.514 2.768 1.00 96.94 89 GLU A CA 1
ATOM 655 C C . GLU A 1 89 ? -20.814 -12.635 2.169 1.00 96.94 89 GLU A C 1
ATOM 657 O O . GLU A 1 89 ? -21.636 -13.098 1.372 1.00 96.94 89 GLU A O 1
ATOM 662 N N . SER A 1 90 ? -20.837 -11.346 2.520 1.00 97.88 90 SER A N 1
ATOM 663 C CA . SER A 1 90 ? -21.747 -10.385 1.910 1.00 97.88 90 SER A CA 1
ATOM 664 C C . SER A 1 90 ? -21.526 -10.300 0.395 1.00 97.88 90 SER A C 1
ATOM 666 O O . SER A 1 90 ? -20.425 -10.509 -0.125 1.00 97.88 90 SER A O 1
ATOM 668 N N . ALA A 1 91 ? -22.587 -9.956 -0.340 1.00 97.69 91 ALA A N 1
ATOM 669 C CA . ALA A 1 91 ? -22.528 -9.838 -1.798 1.00 97.69 91 ALA A CA 1
ATOM 670 C C . ALA A 1 91 ? -21.477 -8.816 -2.273 1.00 97.69 91 ALA A C 1
ATOM 672 O O . ALA A 1 91 ? -20.892 -8.991 -3.334 1.00 97.69 91 ALA A O 1
ATOM 673 N N . GLU A 1 92 ? -21.228 -7.765 -1.488 1.00 96.75 92 GLU A N 1
ATOM 674 C CA . GLU A 1 92 ? -20.222 -6.745 -1.793 1.00 96.75 92 GLU A CA 1
ATOM 675 C C . GLU A 1 92 ? -18.795 -7.288 -1.642 1.00 96.75 92 GLU A C 1
ATOM 677 O O . GLU A 1 92 ? -17.999 -7.173 -2.572 1.00 96.75 92 GLU A O 1
ATOM 682 N N . VAL A 1 93 ? -18.480 -7.937 -0.514 1.00 96.19 93 VAL A N 1
ATOM 683 C CA . VAL A 1 93 ? -17.133 -8.475 -0.255 1.00 96.19 93 VAL A CA 1
ATOM 684 C C . VAL A 1 93 ? -16.802 -9.624 -1.207 1.00 96.19 93 VAL A C 1
ATOM 686 O O . VAL A 1 93 ? -15.697 -9.696 -1.743 1.00 96.19 93 VAL A O 1
ATOM 689 N N . THR A 1 94 ? -17.765 -10.509 -1.463 1.00 97.25 94 THR A N 1
ATOM 690 C CA . THR A 1 94 ? -17.580 -11.632 -2.394 1.00 97.25 94 THR A CA 1
ATOM 691 C C . THR A 1 94 ? -17.417 -11.165 -3.841 1.00 97.25 94 THR A C 1
ATOM 693 O O . THR A 1 94 ? -16.575 -11.710 -4.553 1.00 97.25 94 THR A O 1
ATOM 696 N N . ALA A 1 95 ? -18.143 -10.124 -4.269 1.00 97.56 95 ALA A N 1
ATOM 697 C CA . ALA A 1 95 ? -17.934 -9.503 -5.577 1.00 97.56 95 ALA A CA 1
ATOM 698 C C . ALA A 1 95 ? -16.550 -8.845 -5.683 1.00 97.56 95 ALA A C 1
ATOM 700 O O . ALA A 1 95 ? -15.838 -9.096 -6.648 1.00 97.56 95 ALA A O 1
ATOM 701 N N . ALA A 1 96 ? -16.125 -8.083 -4.669 1.00 96.94 96 ALA A N 1
ATOM 702 C CA . ALA A 1 96 ? -14.802 -7.456 -4.660 1.00 96.94 96 ALA A CA 1
ATOM 703 C C . ALA A 1 96 ? -13.662 -8.489 -4.724 1.00 96.94 96 ALA A C 1
ATOM 705 O O . ALA A 1 96 ? -12.667 -8.277 -5.418 1.00 96.94 96 ALA A O 1
ATOM 706 N N . ARG A 1 97 ? -13.815 -9.632 -4.042 1.00 95.75 97 ARG A N 1
ATOM 707 C CA . ARG A 1 97 ? -12.857 -10.744 -4.122 1.00 95.75 97 ARG A CA 1
ATOM 708 C C . ARG A 1 97 ? -12.825 -11.377 -5.511 1.00 95.75 97 ARG A C 1
ATOM 710 O O . ARG A 1 97 ? -11.742 -11.607 -6.036 1.00 95.75 97 ARG A O 1
ATOM 717 N N . HIS A 1 98 ? -13.984 -11.591 -6.130 1.00 97.75 98 HIS A N 1
ATOM 718 C CA . HIS A 1 98 ? -14.049 -12.082 -7.506 1.00 97.75 98 HIS A CA 1
ATOM 719 C C . HIS A 1 98 ? -13.367 -11.117 -8.490 1.00 97.75 98 HIS A C 1
ATOM 721 O O . HIS A 1 98 ? -12.568 -11.550 -9.317 1.00 97.75 98 HIS A O 1
ATOM 727 N N . ASP A 1 99 ? -13.626 -9.812 -8.377 1.00 97.50 99 ASP A N 1
ATOM 728 C CA . ASP A 1 99 ? -12.998 -8.793 -9.228 1.00 97.50 99 ASP A CA 1
ATOM 729 C C . ASP A 1 99 ? -11.468 -8.774 -9.052 1.00 97.50 99 ASP A C 1
ATOM 731 O O . ASP A 1 99 ? -10.724 -8.657 -10.029 1.00 97.50 99 ASP A O 1
ATOM 735 N N . TYR A 1 100 ? -10.983 -8.941 -7.816 1.00 96.25 100 TYR A N 1
ATOM 736 C CA . TYR A 1 100 ? -9.556 -9.076 -7.515 1.00 96.25 100 TYR A CA 1
ATOM 737 C C . TYR A 1 100 ? -8.936 -10.331 -8.150 1.00 96.25 100 TYR A C 1
ATOM 739 O O . TYR A 1 100 ? -7.858 -10.252 -8.745 1.00 96.25 100 TYR A O 1
ATOM 747 N N . GLU A 1 101 ? -9.604 -11.482 -8.055 1.00 96.94 101 GLU A N 1
ATOM 748 C CA . GLU A 1 101 ? -9.143 -12.745 -8.643 1.00 96.94 101 GLU A CA 1
ATOM 749 C C . GLU A 1 101 ? -9.100 -12.669 -10.178 1.00 96.94 101 GLU A C 1
ATOM 751 O O . GLU A 1 101 ? -8.110 -13.075 -10.793 1.00 96.94 101 GLU A O 1
ATOM 756 N N . GLU A 1 102 ? -10.128 -12.086 -10.804 1.00 98.00 102 GLU A N 1
ATOM 757 C CA . GLU A 1 102 ? -10.182 -11.868 -12.253 1.00 98.00 102 GLU A CA 1
ATOM 758 C C . GLU A 1 102 ? -9.063 -10.923 -12.720 1.00 98.00 102 GLU A C 1
ATOM 760 O O . GLU A 1 102 ? -8.352 -11.227 -13.684 1.00 98.00 102 GLU A O 1
ATOM 765 N N . ALA A 1 103 ? -8.847 -9.812 -12.009 1.00 96.81 103 ALA A N 1
ATOM 766 C CA . ALA A 1 103 ? -7.771 -8.870 -12.310 1.00 96.81 103 ALA A CA 1
ATOM 767 C C . ALA A 1 103 ? -6.380 -9.502 -12.136 1.00 96.81 103 ALA A C 1
ATOM 769 O O . ALA A 1 103 ? -5.500 -9.299 -12.975 1.00 96.81 103 ALA A O 1
ATOM 770 N N . SER A 1 104 ? -6.188 -10.308 -11.089 1.00 96.06 104 SER A N 1
ATOM 771 C CA . SER A 1 104 ? -4.931 -11.020 -10.830 1.00 96.06 104 SER A CA 1
ATOM 772 C C . SER A 1 104 ? -4.628 -12.037 -11.931 1.00 96.06 104 SER A C 1
ATOM 774 O O . SER A 1 104 ? -3.497 -12.110 -12.421 1.00 96.06 104 SER A O 1
ATOM 776 N N . ALA A 1 105 ? -5.641 -12.778 -12.391 1.00 96.75 105 ALA A N 1
ATOM 777 C CA . ALA A 1 105 ? -5.507 -13.706 -13.510 1.00 96.75 105 ALA A CA 1
ATOM 778 C C . ALA A 1 105 ? -5.190 -12.976 -14.827 1.00 96.75 105 ALA A C 1
ATOM 780 O O . ALA A 1 105 ? -4.309 -13.404 -15.574 1.00 96.75 105 ALA A O 1
ATOM 781 N N . ALA A 1 106 ? -5.857 -11.850 -15.095 1.00 96.38 106 ALA A N 1
ATOM 782 C CA . ALA A 1 106 ? -5.594 -11.033 -16.277 1.00 96.38 106 ALA A CA 1
ATOM 783 C C . ALA A 1 106 ? -4.169 -10.452 -16.277 1.00 96.38 106 ALA A C 1
ATOM 785 O O . ALA A 1 106 ? -3.507 -10.453 -17.318 1.00 96.38 106 ALA A O 1
ATOM 786 N N . LEU A 1 107 ? -3.677 -9.994 -15.120 1.00 94.44 107 LEU A N 1
ATOM 787 C CA . LEU A 1 107 ? -2.301 -9.519 -14.977 1.00 94.44 107 LEU A CA 1
ATOM 788 C C . LEU A 1 107 ? -1.293 -10.655 -15.176 1.00 94.44 107 LEU A C 1
ATOM 790 O O . LEU A 1 107 ? -0.316 -10.468 -15.896 1.00 94.44 107 LEU A O 1
ATOM 794 N N . THR A 1 108 ? -1.563 -11.832 -14.608 1.00 95.38 108 THR A N 1
ATOM 795 C CA . THR A 1 108 ? -0.719 -13.025 -14.781 1.00 95.38 108 THR A CA 1
ATOM 796 C C . THR A 1 108 ? -0.586 -13.400 -16.258 1.00 95.38 108 THR A C 1
ATOM 798 O O . THR A 1 108 ? 0.519 -13.607 -16.756 1.00 95.38 108 THR A O 1
ATOM 801 N N . GLU A 1 109 ? -1.698 -13.415 -17.000 1.00 94.62 109 GLU A N 1
ATOM 802 C CA . GLU A 1 109 ? -1.682 -13.673 -18.445 1.00 94.62 109 GLU A CA 1
ATOM 803 C C . GLU A 1 109 ? -0.889 -12.598 -19.206 1.00 94.62 109 GLU A C 1
ATOM 805 O O . GLU A 1 109 ? -0.075 -12.908 -20.078 1.00 94.62 109 GLU A O 1
ATOM 810 N N . ALA A 1 110 ? -1.080 -11.321 -18.856 1.00 91.69 110 ALA A N 1
ATOM 811 C CA . ALA A 1 110 ? -0.357 -10.220 -19.484 1.00 91.69 110 ALA A CA 1
ATOM 812 C C . ALA A 1 110 ? 1.155 -10.277 -19.208 1.00 91.69 110 ALA A C 1
ATOM 814 O O . ALA A 1 110 ? 1.954 -9.951 -20.092 1.00 91.69 110 ALA A O 1
ATOM 815 N N . ALA A 1 111 ? 1.562 -10.723 -18.020 1.00 91.50 111 ALA A N 1
ATOM 816 C CA . ALA A 1 111 ? 2.959 -10.816 -17.618 1.00 91.50 111 ALA A CA 1
ATOM 817 C C . ALA A 1 111 ? 3.762 -11.822 -18.466 1.00 91.50 111 ALA A C 1
ATOM 819 O O . ALA A 1 111 ? 4.939 -11.594 -18.756 1.00 91.50 111 ALA A O 1
ATOM 820 N N . PHE A 1 112 ? 3.117 -12.871 -18.992 1.00 87.38 112 PHE A N 1
ATOM 821 C CA . PHE A 1 112 ? 3.755 -13.826 -19.908 1.00 87.38 112 PHE A CA 1
ATOM 822 C C . PHE A 1 112 ? 4.154 -13.233 -21.266 1.00 87.38 112 PHE A C 1
ATOM 824 O O . PHE A 1 112 ? 4.877 -13.878 -22.028 1.00 87.38 112 PHE A O 1
ATOM 831 N N . SER A 1 113 ? 3.741 -12.001 -21.582 1.00 85.69 113 SER A N 1
ATOM 832 C CA . SER A 1 113 ? 4.184 -11.317 -22.803 1.00 85.69 113 SER A CA 1
ATOM 833 C C . SER A 1 113 ? 5.686 -10.989 -22.815 1.00 85.69 113 SER A C 1
ATOM 835 O O . SER A 1 113 ? 6.223 -10.685 -23.884 1.00 85.69 113 SER A O 1
ATOM 837 N N . GLY A 1 114 ? 6.370 -11.086 -21.665 1.00 82.56 114 GLY A N 1
ATOM 838 C CA . GLY A 1 114 ? 7.813 -10.854 -21.538 1.00 82.56 114 GLY A CA 1
ATOM 839 C C . GLY A 1 114 ? 8.203 -9.375 -21.540 1.00 82.56 114 GLY A C 1
ATOM 840 O O . GLY A 1 114 ? 9.342 -9.047 -21.867 1.00 82.56 114 GLY A O 1
ATOM 841 N N . VAL A 1 115 ? 7.249 -8.492 -21.236 1.00 89.00 115 VAL A N 1
ATOM 842 C CA . VAL A 1 115 ? 7.483 -7.053 -21.076 1.00 89.00 115 VAL A CA 1
ATOM 843 C C . VAL A 1 115 ? 8.145 -6.763 -19.736 1.00 89.00 115 VAL A C 1
ATOM 845 O O . VAL A 1 115 ? 7.780 -7.340 -18.713 1.00 89.00 115 VAL A O 1
ATOM 848 N N . THR A 1 116 ? 9.084 -5.824 -19.741 1.00 91.44 116 THR A N 1
ATOM 849 C CA . THR A 1 116 ? 9.738 -5.328 -18.525 1.00 91.44 116 THR A CA 1
ATOM 850 C C . THR A 1 116 ? 9.114 -4.015 -18.050 1.00 91.44 116 THR A C 1
ATOM 852 O O . THR A 1 116 ? 8.812 -3.127 -18.853 1.00 91.44 116 THR A O 1
ATOM 855 N N . VAL A 1 117 ? 8.921 -3.881 -16.739 1.00 91.88 117 VAL A N 1
ATOM 856 C CA . VAL A 1 117 ? 8.260 -2.741 -16.090 1.00 91.88 117 VAL A CA 1
ATOM 857 C C . VAL A 1 117 ? 9.255 -1.986 -15.210 1.00 91.88 117 VAL A C 1
ATOM 859 O O . VAL A 1 117 ? 9.986 -2.596 -14.436 1.00 91.88 117 VAL A O 1
ATOM 862 N N . LEU A 1 118 ? 9.265 -0.656 -15.292 1.00 90.56 118 LEU A N 1
ATOM 863 C CA . LEU A 1 118 ? 10.029 0.211 -14.394 1.00 90.56 118 LEU A CA 1
ATOM 864 C C . LEU A 1 118 ? 9.072 1.090 -13.569 1.00 90.56 118 LEU A C 1
ATOM 866 O O . LEU A 1 118 ? 8.415 1.965 -14.147 1.00 90.56 118 LEU A O 1
ATOM 870 N N . PRO A 1 119 ? 8.969 0.877 -12.245 1.00 91.50 119 PRO A N 1
ATOM 871 C CA . PRO A 1 119 ? 8.207 1.733 -11.345 1.00 91.50 119 PRO A CA 1
ATOM 872 C C . PRO A 1 119 ? 8.972 3.022 -11.050 1.00 91.50 119 PRO A C 1
ATOM 874 O O . PRO A 1 119 ? 10.131 2.972 -10.639 1.00 91.50 119 PRO A O 1
ATOM 877 N N . VAL A 1 120 ? 8.339 4.179 -11.251 1.00 89.00 120 VAL A N 1
ATOM 878 C CA . VAL A 1 120 ? 9.014 5.480 -11.156 1.00 89.00 120 VAL A CA 1
ATOM 879 C C . VAL A 1 120 ? 8.207 6.504 -10.368 1.00 89.00 120 VAL A C 1
ATOM 881 O O . VAL A 1 120 ? 6.987 6.618 -10.500 1.00 89.00 120 VAL A O 1
ATOM 884 N N . ALA A 1 121 ? 8.916 7.323 -9.604 1.00 87.50 121 ALA A N 1
ATOM 885 C CA . ALA A 1 121 ? 8.435 8.589 -9.083 1.00 87.50 121 ALA A CA 1
ATOM 886 C C . ALA A 1 121 ? 9.427 9.673 -9.498 1.00 87.50 121 ALA A C 1
ATOM 888 O O . ALA A 1 121 ? 10.595 9.632 -9.118 1.00 87.50 121 ALA A O 1
ATOM 889 N N . ALA A 1 122 ? 8.970 10.632 -10.297 1.00 83.44 122 ALA A N 1
ATOM 890 C CA . ALA A 1 122 ? 9.795 11.748 -10.728 1.00 83.44 122 ALA A CA 1
ATOM 891 C C . ALA A 1 122 ? 9.195 13.064 -10.253 1.00 83.44 122 ALA A C 1
ATOM 893 O O . ALA A 1 122 ? 7.984 13.248 -10.345 1.00 83.44 122 ALA A O 1
ATOM 894 N N . TYR A 1 123 ? 10.032 13.984 -9.794 1.00 80.94 123 TYR A N 1
ATOM 895 C CA . TYR A 1 123 ? 9.622 15.313 -9.350 1.00 80.94 123 TYR A CA 1
ATOM 896 C C . TYR A 1 123 ? 10.463 16.372 -10.069 1.00 80.94 123 TYR A C 1
ATOM 898 O O . TYR A 1 123 ? 11.640 16.114 -10.341 1.00 80.94 123 TYR A O 1
ATOM 906 N N . PRO A 1 124 ? 9.911 17.570 -10.348 1.00 72.12 124 PRO A N 1
ATOM 907 C CA . PRO A 1 124 ? 10.649 18.621 -11.050 1.00 72.12 124 PRO A CA 1
ATOM 908 C C . PRO A 1 124 ? 11.978 18.987 -10.375 1.00 72.12 124 PRO A C 1
ATOM 910 O O . PRO A 1 124 ? 12.983 19.152 -11.063 1.00 72.12 124 PRO A O 1
ATOM 913 N N . ASP A 1 125 ? 11.984 19.052 -9.040 1.00 72.56 125 ASP A N 1
ATOM 914 C CA . ASP A 1 125 ? 13.136 19.503 -8.252 1.00 72.56 125 ASP A CA 1
ATOM 915 C C . ASP A 1 125 ? 13.926 18.350 -7.599 1.00 72.56 125 ASP A C 1
ATOM 917 O O . ASP A 1 125 ? 15.097 18.527 -7.266 1.00 72.56 125 ASP A O 1
ATOM 921 N N . GLU A 1 126 ? 13.320 17.166 -7.433 1.00 71.44 126 GLU A N 1
ATOM 922 C CA . GLU A 1 126 ? 13.944 16.012 -6.750 1.00 71.44 126 GLU A CA 1
ATOM 923 C C . GLU A 1 126 ? 14.475 14.941 -7.720 1.00 71.44 126 GLU A C 1
ATOM 925 O O . GLU A 1 126 ? 15.182 14.022 -7.311 1.00 71.44 126 GLU A O 1
ATOM 930 N N . GLY A 1 127 ? 14.187 15.067 -9.020 1.00 78.62 127 GLY A N 1
ATOM 931 C CA . GLY A 1 127 ? 14.719 14.180 -10.054 1.00 78.62 127 GLY A CA 1
ATOM 932 C C . GLY A 1 127 ? 13.917 12.893 -10.230 1.00 78.62 127 GLY A C 1
ATOM 933 O O . GLY A 1 127 ? 12.699 12.889 -10.066 1.00 78.62 127 GLY A O 1
ATOM 934 N N . PHE A 1 128 ? 14.594 11.812 -10.626 1.00 84.81 128 PHE A N 1
ATOM 935 C CA . PHE A 1 128 ? 13.989 10.533 -11.001 1.00 84.81 128 PHE A CA 1
ATOM 936 C C . PHE A 1 128 ? 14.319 9.466 -9.952 1.00 84.81 128 PHE A C 1
ATOM 938 O O . PHE A 1 128 ? 15.485 9.175 -9.705 1.00 84.81 128 PHE A O 1
ATOM 945 N N . SER A 1 129 ? 13.303 8.881 -9.322 1.00 89.56 129 SER A N 1
ATOM 946 C CA . SER A 1 129 ? 13.444 7.781 -8.362 1.00 89.56 129 SER A CA 1
ATOM 947 C C . SER A 1 129 ? 12.769 6.529 -8.906 1.00 89.56 129 SER A C 1
ATOM 949 O O . SER A 1 129 ? 11.647 6.598 -9.408 1.00 89.56 129 SER A O 1
ATOM 951 N N . MET A 1 130 ? 13.433 5.387 -8.789 1.00 90.75 130 MET A N 1
ATOM 952 C CA . MET A 1 130 ? 12.887 4.081 -9.155 1.00 90.75 130 MET A CA 1
ATOM 953 C C . MET A 1 130 ? 12.554 3.318 -7.884 1.00 90.75 130 MET A C 1
ATOM 955 O O . MET A 1 130 ? 13.346 3.346 -6.943 1.00 90.75 130 MET A O 1
ATOM 959 N N . ALA A 1 131 ? 11.386 2.683 -7.842 1.00 90.44 131 ALA A N 1
ATOM 960 C CA . ALA A 1 131 ? 11.023 1.874 -6.685 1.00 90.44 131 ALA A CA 1
ATOM 961 C C . ALA A 1 131 ? 11.655 0.483 -6.792 1.00 90.44 131 ALA A C 1
ATOM 963 O O . ALA A 1 131 ? 11.664 -0.121 -7.869 1.00 90.44 131 ALA A O 1
ATOM 964 N N . GLU A 1 132 ? 12.129 -0.031 -5.667 1.00 89.56 132 GLU A N 1
ATOM 965 C CA . GLU A 1 132 ? 12.550 -1.416 -5.522 1.00 89.56 132 GLU A CA 1
ATOM 966 C C . GLU A 1 132 ? 11.308 -2.292 -5.330 1.00 89.56 132 GLU A C 1
ATOM 968 O O . GLU A 1 132 ? 10.622 -2.226 -4.313 1.00 89.56 132 GLU A O 1
ATOM 973 N N . ALA A 1 133 ? 10.958 -3.070 -6.358 1.00 88.19 133 ALA A N 1
ATOM 974 C CA . ALA A 1 133 ? 9.685 -3.792 -6.400 1.00 88.19 133 ALA A CA 1
ATOM 975 C C . ALA A 1 133 ? 9.429 -4.737 -5.203 1.00 88.19 133 ALA A C 1
ATOM 977 O O . ALA A 1 133 ? 8.284 -4.787 -4.758 1.00 88.19 133 ALA A O 1
ATOM 978 N N . PRO A 1 134 ? 10.427 -5.460 -4.653 1.00 86.81 134 PRO A N 1
ATOM 979 C CA . PRO A 1 134 ? 10.221 -6.298 -3.468 1.00 86.81 134 PRO A CA 1
ATOM 980 C C . PRO A 1 134 ? 9.797 -5.538 -2.201 1.00 86.81 134 PRO A C 1
ATOM 982 O O . PRO A 1 134 ? 9.144 -6.135 -1.342 1.00 86.81 134 PRO A O 1
ATOM 985 N N . ASP A 1 135 ? 10.150 -4.253 -2.095 1.00 88.12 135 ASP A N 1
ATOM 986 C CA . ASP A 1 135 ? 9.955 -3.435 -0.890 1.00 88.12 135 ASP A CA 1
ATOM 987 C C . ASP A 1 135 ? 8.558 -2.811 -0.806 1.00 88.12 135 ASP A C 1
ATOM 989 O O . ASP A 1 135 ? 8.096 -2.445 0.277 1.00 88.12 135 ASP A O 1
ATOM 993 N N . ASP A 1 136 ? 7.862 -2.697 -1.938 1.00 89.88 136 ASP A N 1
ATOM 994 C CA . ASP A 1 136 ? 6.485 -2.225 -1.970 1.00 89.88 136 ASP A CA 1
ATOM 995 C C . ASP A 1 136 ? 5.496 -3.395 -2.054 1.00 89.88 136 ASP A C 1
ATOM 997 O O . ASP A 1 136 ? 5.574 -4.179 -3.002 1.00 89.88 136 ASP A O 1
ATOM 1001 N N . PRO A 1 137 ? 4.484 -3.484 -1.170 1.00 91.12 137 PRO A N 1
ATOM 1002 C CA . PRO A 1 137 ? 3.557 -4.609 -1.200 1.00 91.12 137 PRO A CA 1
ATOM 1003 C C . PRO A 1 137 ? 2.801 -4.796 -2.516 1.00 91.12 137 PRO A C 1
ATOM 1005 O O . PRO A 1 137 ? 2.557 -5.927 -2.940 1.00 91.12 137 PRO A O 1
ATOM 1008 N N . SER A 1 138 ? 2.422 -3.706 -3.188 1.00 91.62 138 SER A N 1
ATOM 1009 C CA . SER A 1 138 ? 1.694 -3.805 -4.458 1.00 91.62 138 SER A CA 1
ATOM 1010 C C . SER A 1 138 ? 2.613 -4.297 -5.571 1.00 91.62 138 SER A C 1
ATOM 1012 O O . SER A 1 138 ? 2.222 -5.159 -6.355 1.00 91.62 138 SER A O 1
ATOM 1014 N N . LEU A 1 139 ? 3.835 -3.764 -5.644 1.00 93.19 139 LEU A N 1
ATOM 1015 C CA . LEU A 1 139 ? 4.821 -4.194 -6.634 1.00 93.19 139 LEU A CA 1
ATOM 1016 C C . LEU A 1 139 ? 5.283 -5.634 -6.374 1.00 93.19 139 LEU A C 1
ATOM 1018 O O . LEU A 1 139 ? 5.434 -6.394 -7.328 1.00 93.19 139 LEU A O 1
ATOM 1022 N N . HIS A 1 140 ? 5.406 -6.040 -5.111 1.00 93.62 140 HIS A N 1
ATOM 1023 C CA . HIS A 1 140 ? 5.686 -7.417 -4.715 1.00 93.62 140 HIS A CA 1
ATOM 1024 C C . HIS A 1 140 ? 4.578 -8.360 -5.198 1.00 93.62 140 HIS A C 1
ATOM 1026 O O . HIS A 1 140 ? 4.870 -9.348 -5.865 1.00 93.62 140 HIS A O 1
ATOM 1032 N N . LEU A 1 141 ? 3.304 -8.008 -4.985 1.00 94.81 141 LEU A N 1
ATOM 1033 C CA . LEU A 1 141 ? 2.177 -8.775 -5.529 1.00 94.81 141 LEU A CA 1
ATOM 1034 C C . LEU A 1 141 ? 2.250 -8.888 -7.056 1.00 94.81 141 LEU A C 1
ATOM 1036 O O . LEU A 1 141 ? 2.042 -9.959 -7.618 1.00 94.81 141 LEU A O 1
ATOM 1040 N N . TYR A 1 142 ? 2.561 -7.801 -7.757 1.00 95.19 142 TYR A N 1
ATOM 1041 C CA . TYR A 1 142 ? 2.703 -7.856 -9.211 1.00 95.19 142 TYR A CA 1
ATOM 1042 C C . TYR A 1 142 ? 3.853 -8.781 -9.635 1.00 95.19 142 TYR A C 1
ATOM 1044 O O . TYR A 1 142 ? 3.712 -9.506 -10.621 1.00 95.19 142 TYR A O 1
ATOM 1052 N N . ALA A 1 143 ? 4.958 -8.797 -8.885 1.00 94.50 143 ALA A N 1
ATOM 1053 C CA . ALA A 1 143 ? 6.074 -9.708 -9.116 1.00 94.50 143 ALA A CA 1
ATOM 1054 C C . ALA A 1 143 ? 5.673 -11.175 -8.876 1.00 94.50 143 ALA A C 1
ATOM 1056 O O . ALA A 1 143 ? 5.996 -12.025 -9.707 1.00 94.50 143 ALA A O 1
ATOM 1057 N N . ASP A 1 144 ? 4.902 -11.466 -7.820 1.00 94.88 144 ASP A N 1
ATOM 1058 C CA . ASP A 1 144 ? 4.339 -12.801 -7.552 1.00 94.88 144 ASP A CA 1
ATOM 1059 C C . ASP A 1 144 ? 3.440 -13.283 -8.701 1.00 94.88 144 ASP A C 1
ATOM 1061 O O . ASP A 1 144 ? 3.449 -14.460 -9.065 1.00 94.88 144 ASP A O 1
ATOM 1065 N N . LEU A 1 145 ? 2.697 -12.355 -9.315 1.00 95.38 145 LEU A N 1
ATOM 1066 C CA . LEU A 1 145 ? 1.860 -12.595 -10.496 1.00 95.38 145 LEU A CA 1
ATOM 1067 C C . LEU A 1 145 ? 2.670 -12.674 -11.807 1.00 95.38 145 LEU A C 1
ATOM 1069 O O . LEU A 1 145 ? 2.103 -12.854 -12.882 1.00 95.38 145 LEU A O 1
ATOM 1073 N N . GLY A 1 146 ? 3.999 -12.573 -11.738 1.00 94.88 146 GLY A N 1
ATOM 1074 C CA . GLY A 1 146 ? 4.918 -12.792 -12.854 1.00 94.88 146 GLY A CA 1
ATOM 1075 C C . GLY A 1 146 ? 5.384 -11.530 -13.578 1.00 94.88 146 GLY A C 1
ATOM 1076 O O . GLY A 1 146 ? 6.107 -11.648 -14.571 1.00 94.88 146 GLY A O 1
ATOM 1077 N N . VAL A 1 147 ? 5.000 -10.330 -13.122 1.00 95.31 147 VAL A N 1
ATOM 1078 C CA . VAL A 1 147 ? 5.481 -9.074 -13.713 1.00 95.31 147 VAL A CA 1
ATOM 1079 C C . VAL A 1 147 ? 6.995 -8.976 -13.556 1.00 95.31 147 VAL A C 1
ATOM 1081 O O . VAL A 1 147 ? 7.546 -9.124 -12.468 1.00 95.31 147 VAL A O 1
ATOM 1084 N N . GLN A 1 148 ? 7.677 -8.699 -14.665 1.00 94.75 148 GLN A N 1
ATOM 1085 C CA . GLN A 1 148 ? 9.127 -8.569 -14.686 1.00 94.75 148 GLN A CA 1
ATOM 1086 C C . GLN A 1 148 ? 9.515 -7.116 -14.445 1.00 94.75 148 GLN A C 1
ATOM 1088 O O . GLN A 1 148 ? 9.354 -6.272 -15.327 1.00 94.75 148 GLN A O 1
ATOM 1093 N N . PHE A 1 149 ? 10.041 -6.823 -13.260 1.00 93.62 149 PHE A N 1
ATOM 1094 C CA . PHE A 1 149 ? 10.562 -5.497 -12.952 1.00 93.62 149 PHE A CA 1
ATOM 1095 C C . PHE A 1 149 ? 12.019 -5.349 -13.379 1.00 93.62 149 PHE A C 1
ATOM 1097 O O . PHE A 1 149 ? 12.816 -6.285 -13.292 1.00 93.62 149 PHE A O 1
ATOM 1104 N N . VAL A 1 150 ? 12.362 -4.155 -13.854 1.00 91.81 150 VAL A N 1
ATOM 1105 C CA . VAL A 1 150 ? 13.757 -3.751 -14.022 1.00 91.81 150 VAL A CA 1
ATOM 1106 C C . VAL A 1 150 ? 14.353 -3.547 -12.636 1.00 91.81 150 VAL A C 1
ATOM 1108 O O . VAL A 1 150 ? 13.812 -2.772 -11.854 1.00 91.81 150 VAL A O 1
ATOM 1111 N N . ASP A 1 151 ? 15.464 -4.225 -12.363 1.00 90.12 151 ASP A N 1
ATOM 1112 C CA . ASP A 1 151 ? 16.257 -4.006 -11.158 1.00 90.12 151 ASP A CA 1
ATOM 1113 C C . ASP A 1 151 ? 16.978 -2.648 -11.266 1.00 90.12 151 ASP A C 1
ATOM 1115 O O . ASP A 1 151 ? 17.824 -2.481 -12.158 1.00 90.12 151 ASP A O 1
ATOM 1119 N N . PRO A 1 152 ? 16.633 -1.656 -10.424 1.00 86.38 152 PRO A N 1
ATOM 1120 C CA . PRO A 1 152 ? 17.330 -0.376 -10.416 1.00 86.38 152 PRO A CA 1
ATOM 1121 C C . PRO A 1 152 ? 18.775 -0.494 -9.900 1.00 86.38 152 PRO A C 1
ATOM 1123 O O . PRO A 1 152 ? 19.593 0.379 -10.202 1.00 86.38 152 PRO A O 1
ATOM 1126 N N . GLY A 1 153 ? 19.108 -1.571 -9.175 1.00 84.31 153 GLY A N 1
ATOM 1127 C CA . GLY A 1 153 ? 20.351 -1.729 -8.426 1.00 84.31 153 GLY A CA 1
ATOM 1128 C C . GLY A 1 153 ? 20.498 -0.700 -7.300 1.00 84.31 153 GLY A C 1
ATOM 1129 O O . GLY A 1 153 ? 19.695 0.214 -7.172 1.00 84.31 153 GLY A O 1
ATOM 1130 N N . GLY A 1 154 ? 21.566 -0.812 -6.511 1.00 83.50 154 GLY A N 1
ATOM 1131 C CA . GLY A 1 154 ? 21.818 0.075 -5.370 1.00 83.50 154 GLY A CA 1
ATOM 1132 C C . GLY A 1 154 ? 21.730 -0.657 -4.035 1.00 83.50 154 GLY A C 1
ATOM 1133 O O . GLY A 1 154 ? 21.686 -1.885 -4.003 1.00 83.50 154 GLY A O 1
ATOM 1134 N N . GLU A 1 155 ? 21.799 0.103 -2.943 1.00 81.31 155 GLU A N 1
ATOM 1135 C CA . GLU A 1 155 ? 21.743 -0.414 -1.563 1.00 81.31 155 GLU A CA 1
ATOM 1136 C C . GLU A 1 155 ? 20.682 0.308 -0.711 1.00 81.31 155 GLU A C 1
ATOM 1138 O O . GLU A 1 155 ? 20.472 -0.061 0.444 1.00 81.31 155 GLU A O 1
ATOM 1143 N N . ASP A 1 156 ? 20.031 1.348 -1.252 1.00 83.81 156 ASP A N 1
ATOM 1144 C CA . ASP A 1 156 ? 19.025 2.122 -0.520 1.00 83.81 156 ASP A CA 1
ATOM 1145 C C . ASP A 1 156 ? 17.712 1.337 -0.398 1.00 83.81 156 ASP A C 1
ATOM 1147 O O . ASP A 1 156 ? 17.276 0.699 -1.346 1.00 83.81 156 ASP A O 1
ATOM 1151 N N . HIS A 1 157 ? 17.035 1.414 0.745 1.00 82.19 157 HIS A N 1
ATOM 1152 C CA . HIS A 1 157 ? 15.730 0.772 0.897 1.00 82.19 157 HIS A CA 1
ATOM 1153 C C . HIS A 1 157 ? 14.642 1.541 0.129 1.00 82.19 157 HIS A C 1
ATOM 1155 O O . HIS A 1 157 ? 14.556 2.773 0.209 1.00 82.19 157 HIS A O 1
ATOM 1161 N N . PHE A 1 158 ? 13.765 0.805 -0.557 1.00 84.94 158 PHE A N 1
ATOM 1162 C CA . PHE A 1 158 ? 12.570 1.260 -1.270 1.00 84.94 158 PHE A CA 1
ATOM 1163 C C . PHE A 1 158 ? 12.826 2.101 -2.529 1.00 84.94 158 PHE A C 1
ATOM 1165 O O . PHE A 1 158 ? 12.166 1.892 -3.548 1.00 84.94 158 PHE A O 1
ATOM 1172 N N . TRP A 1 159 ? 13.728 3.083 -2.485 1.00 88.75 159 TRP A N 1
ATOM 1173 C CA . TRP A 1 159 ? 13.935 4.044 -3.569 1.00 88.75 159 TRP A CA 1
ATOM 1174 C C . TRP A 1 159 ? 15.387 4.147 -3.993 1.00 88.75 159 TRP A C 1
ATOM 1176 O O . TRP A 1 159 ? 16.243 4.520 -3.201 1.00 88.75 159 TRP A O 1
ATOM 1186 N N . GLN A 1 160 ? 15.607 4.009 -5.295 1.00 90.12 160 GLN A N 1
ATOM 1187 C CA . GLN A 1 160 ? 16.898 4.244 -5.923 1.00 90.12 160 GLN A CA 1
ATOM 1188 C C . GLN A 1 160 ? 16.835 5.531 -6.739 1.00 90.12 160 GLN A C 1
ATOM 1190 O O . GLN A 1 160 ? 16.100 5.638 -7.730 1.00 90.12 160 GLN A O 1
ATOM 1195 N N . ALA A 1 161 ? 17.586 6.540 -6.305 1.00 89.06 161 ALA A N 1
ATOM 1196 C CA . ALA A 1 161 ? 17.674 7.807 -7.016 1.00 89.06 161 ALA A CA 1
ATOM 1197 C C . ALA A 1 161 ? 18.574 7.672 -8.253 1.00 89.06 161 ALA A C 1
ATOM 1199 O O . ALA A 1 161 ? 19.674 7.123 -8.195 1.00 89.06 161 ALA A O 1
ATOM 1200 N N . ALA A 1 162 ? 18.134 8.237 -9.373 1.00 85.44 162 ALA A N 1
ATOM 1201 C CA . ALA A 1 162 ? 18.928 8.365 -10.582 1.00 85.44 162 ALA A CA 1
ATOM 1202 C C . ALA A 1 162 ? 18.913 9.812 -11.074 1.00 85.44 162 ALA A C 1
ATOM 1204 O O . ALA A 1 162 ? 17.886 10.497 -11.072 1.00 85.44 162 ALA A O 1
ATOM 1205 N N . SER A 1 163 ? 20.064 10.280 -11.554 1.00 84.25 163 SER A N 1
ATOM 1206 C CA . SER A 1 163 ? 20.087 11.518 -12.324 1.00 84.25 163 SER A CA 1
ATOM 1207 C C . SER A 1 163 ? 19.379 11.300 -13.663 1.00 84.25 163 SER A C 1
ATOM 1209 O O . SER A 1 163 ? 19.381 10.195 -14.215 1.00 84.25 163 SER A O 1
ATOM 1211 N N . TRP A 1 164 ? 18.816 12.363 -14.242 1.00 80.94 164 TRP A N 1
ATOM 1212 C CA . TRP A 1 164 ? 18.205 12.289 -15.574 1.00 80.94 164 TRP A CA 1
ATOM 1213 C C . TRP A 1 164 ? 19.168 11.714 -16.626 1.00 80.94 164 TRP A C 1
ATOM 1215 O O . TRP A 1 164 ? 18.743 10.988 -17.522 1.00 80.94 164 TRP A O 1
ATOM 1225 N N . GLU A 1 165 ? 20.474 11.964 -16.483 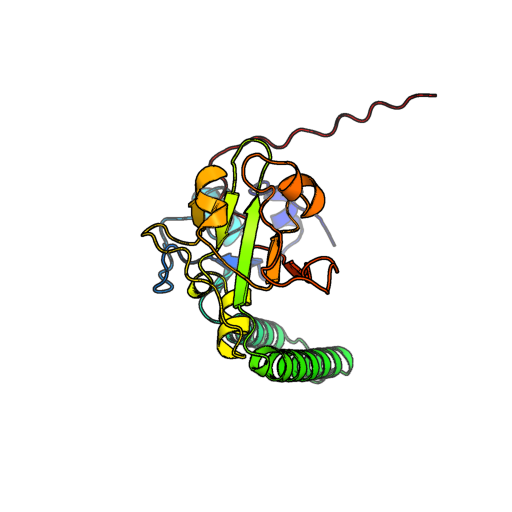1.00 80.50 165 GLU A N 1
ATOM 1226 C CA . GLU A 1 165 ? 21.522 11.430 -17.361 1.00 80.50 165 GLU A CA 1
ATOM 1227 C C . GLU A 1 165 ? 21.686 9.910 -17.294 1.00 80.50 165 GLU A C 1
ATOM 1229 O O . GLU A 1 165 ? 22.082 9.299 -18.287 1.00 80.50 165 GLU A O 1
ATOM 1234 N N . GLN A 1 166 ? 21.354 9.300 -16.157 1.00 82.75 166 GLN A N 1
ATOM 1235 C CA . GLN A 1 166 ? 21.409 7.856 -15.949 1.00 82.75 166 GLN A CA 1
ATOM 1236 C C . GLN A 1 166 ? 20.148 7.149 -16.450 1.00 82.75 166 GLN A C 1
ATOM 1238 O O . GLN A 1 166 ? 20.235 5.991 -16.834 1.00 82.75 166 GLN A O 1
ATOM 1243 N N . VAL A 1 167 ? 18.994 7.823 -16.523 1.00 82.00 167 VAL A N 1
ATOM 1244 C CA . VAL A 1 167 ? 17.709 7.215 -16.933 1.00 82.00 167 VAL A CA 1
ATOM 1245 C C . VAL A 1 167 ? 17.797 6.359 -18.210 1.00 82.00 167 VAL A C 1
ATOM 1247 O O . VAL A 1 167 ? 17.252 5.255 -18.207 1.00 82.00 167 VAL A O 1
ATOM 1250 N N . PRO A 1 168 ? 18.513 6.763 -19.284 1.00 81.94 168 PRO A N 1
ATOM 1251 C CA . PRO A 1 168 ? 18.650 5.937 -20.486 1.00 81.94 168 PRO A CA 1
ATOM 1252 C C . PRO A 1 168 ? 19.290 4.554 -20.272 1.00 81.94 168 PRO A C 1
ATOM 1254 O O . PRO A 1 168 ? 19.187 3.708 -21.159 1.00 81.94 168 PRO A O 1
ATOM 1257 N N . GLN A 1 169 ? 19.965 4.312 -19.142 1.00 83.62 169 GLN A N 1
ATOM 1258 C CA . GLN A 1 169 ? 20.562 3.013 -18.818 1.00 83.62 169 GLN A CA 1
ATOM 1259 C C . GLN A 1 169 ? 19.527 1.992 -18.312 1.00 83.62 169 GLN A C 1
ATOM 1261 O O . GLN A 1 169 ? 19.729 0.791 -18.482 1.00 83.62 169 GLN A O 1
ATOM 1266 N N . TYR A 1 170 ? 18.392 2.455 -17.776 1.00 85.06 170 TYR A N 1
ATOM 1267 C CA . TYR A 1 170 ? 17.307 1.616 -17.261 1.00 85.06 170 TYR A CA 1
ATOM 1268 C C . TYR A 1 170 ? 16.273 1.355 -18.362 1.00 85.06 170 TYR A C 1
ATOM 1270 O O . TYR A 1 170 ? 15.232 2.005 -18.460 1.00 85.06 170 TYR A O 1
ATOM 1278 N N . THR A 1 171 ? 16.594 0.419 -19.256 1.00 83.75 171 THR A N 1
ATOM 1279 C CA . THR A 1 171 ? 15.706 0.069 -20.373 1.00 83.75 171 THR A CA 1
ATOM 1280 C C . THR A 1 171 ? 14.507 -0.738 -19.872 1.00 83.75 171 THR A C 1
ATOM 1282 O O . THR A 1 171 ? 14.695 -1.807 -19.301 1.00 83.75 171 THR A O 1
ATOM 1285 N N . SER A 1 172 ? 13.293 -0.249 -20.135 1.00 85.94 172 SER A N 1
ATOM 1286 C CA . SER A 1 172 ? 12.020 -0.926 -19.850 1.00 85.94 172 SER A CA 1
ATOM 1287 C C . SER A 1 172 ? 11.052 -0.815 -21.032 1.00 85.94 172 SER A C 1
ATOM 1289 O O . SER A 1 172 ? 11.181 0.079 -21.875 1.00 85.94 172 SER A O 1
ATOM 1291 N N . ASP A 1 173 ? 10.075 -1.720 -21.098 1.00 86.31 173 ASP A N 1
ATOM 1292 C CA . ASP A 1 173 ? 8.980 -1.665 -22.074 1.00 86.31 173 ASP A CA 1
ATOM 1293 C C . ASP A 1 173 ? 7.805 -0.810 -21.571 1.00 86.31 173 ASP A C 1
ATOM 1295 O O . ASP A 1 173 ? 7.108 -0.167 -22.363 1.00 86.31 173 ASP A O 1
ATOM 1299 N N . VAL A 1 174 ? 7.593 -0.796 -20.252 1.00 87.00 174 VAL A N 1
ATOM 1300 C CA . VAL A 1 174 ? 6.491 -0.118 -19.561 1.00 87.00 174 VAL A CA 1
ATOM 1301 C C . VAL A 1 174 ? 7.042 0.729 -18.417 1.00 87.00 174 VAL A C 1
ATOM 1303 O O . VAL A 1 174 ? 7.806 0.243 -17.587 1.00 87.00 174 VAL A O 1
ATOM 1306 N N . ILE A 1 175 ? 6.591 1.981 -18.333 1.00 84.81 175 ILE A N 1
ATOM 1307 C CA . ILE A 1 175 ? 6.834 2.849 -17.176 1.00 84.81 175 ILE A CA 1
ATOM 1308 C C . ILE A 1 175 ? 5.564 2.868 -16.323 1.00 84.81 175 ILE A C 1
ATOM 1310 O O . ILE A 1 175 ? 4.497 3.287 -16.785 1.00 84.81 175 ILE A O 1
ATOM 1314 N N . LEU A 1 176 ? 5.695 2.422 -15.075 1.00 87.94 176 LEU A N 1
ATOM 1315 C CA . LEU A 1 176 ? 4.647 2.466 -14.062 1.00 87.94 176 LEU A CA 1
ATOM 1316 C C . LEU A 1 176 ? 4.902 3.687 -13.174 1.00 87.94 176 LEU A C 1
ATOM 1318 O O . LEU A 1 176 ? 5.749 3.648 -12.288 1.00 87.94 176 LEU A O 1
ATOM 1322 N N . TYR A 1 177 ? 4.226 4.801 -13.441 1.00 82.94 177 TYR A N 1
ATOM 1323 C CA . TYR A 1 177 ? 4.514 6.059 -12.751 1.00 82.94 177 TYR A CA 1
ATOM 1324 C C . TYR A 1 177 ? 3.584 6.269 -11.551 1.00 82.94 177 TYR A C 1
ATOM 1326 O O . TYR A 1 177 ? 2.397 5.924 -11.587 1.00 82.94 177 TYR A O 1
ATOM 1334 N N . SER A 1 178 ? 4.127 6.840 -10.477 1.00 81.31 178 SER A N 1
ATOM 1335 C CA . SER A 1 178 ? 3.335 7.247 -9.316 1.00 81.31 178 SER A CA 1
ATOM 1336 C C . SER A 1 178 ? 2.373 8.378 -9.689 1.00 81.31 178 SER A C 1
ATOM 1338 O O . SER A 1 178 ? 2.709 9.228 -10.512 1.00 81.31 178 SER A O 1
ATOM 1340 N N . LEU A 1 179 ? 1.190 8.411 -9.072 1.00 76.38 179 LEU A N 1
ATOM 1341 C CA . LEU A 1 179 ? 0.232 9.522 -9.194 1.00 76.38 179 LEU A CA 1
ATOM 1342 C C . LEU A 1 179 ? 0.418 10.627 -8.141 1.00 76.38 179 LEU A C 1
ATOM 1344 O O . LEU A 1 179 ? -0.282 11.641 -8.179 1.00 76.38 179 LEU A O 1
ATOM 1348 N N . ARG A 1 180 ? 1.291 10.427 -7.148 1.00 68.56 180 ARG A N 1
ATOM 1349 C CA . ARG A 1 180 ? 1.368 11.304 -5.973 1.00 68.56 180 ARG A CA 1
ATOM 1350 C C . ARG A 1 180 ? 2.411 12.402 -6.152 1.00 68.56 180 ARG A C 1
ATOM 1352 O O . ARG A 1 180 ? 3.573 12.201 -5.835 1.00 68.56 180 ARG A O 1
ATOM 1359 N N . GLY A 1 181 ? 1.971 13.585 -6.586 1.00 59.12 181 GLY A N 1
ATOM 1360 C CA . GLY A 1 181 ? 2.812 14.795 -6.613 1.00 59.12 181 GLY A CA 1
ATOM 1361 C C . GLY A 1 181 ? 3.967 14.747 -7.617 1.00 59.12 181 GLY A C 1
ATOM 1362 O O . GLY A 1 181 ? 4.859 15.587 -7.566 1.00 59.12 181 GLY A O 1
ATOM 1363 N N . THR A 1 182 ? 3.940 13.770 -8.513 1.00 70.50 182 THR A N 1
ATOM 1364 C CA . THR A 1 182 ? 4.984 13.441 -9.478 1.00 70.50 182 THR A CA 1
ATOM 1365 C C . THR A 1 182 ? 4.674 13.990 -10.865 1.00 70.50 182 THR A C 1
ATOM 1367 O O . THR A 1 182 ? 3.529 14.273 -11.219 1.00 70.50 182 THR A O 1
ATOM 1370 N N . MET A 1 183 ? 5.723 14.107 -11.673 1.00 76.56 183 MET A N 1
ATOM 1371 C CA . MET A 1 183 ? 5.650 14.452 -13.083 1.00 76.56 183 MET A CA 1
ATOM 1372 C C . MET A 1 183 ? 4.881 13.388 -13.867 1.00 76.56 183 MET A C 1
ATOM 1374 O O . MET A 1 183 ? 5.074 12.182 -13.697 1.00 76.56 183 MET A O 1
ATOM 1378 N N . THR A 1 184 ? 4.055 13.849 -14.796 1.00 80.31 184 THR A N 1
ATOM 1379 C CA . THR A 1 184 ? 3.423 13.003 -15.804 1.00 80.31 184 THR A CA 1
ATOM 1380 C C . THR A 1 184 ? 4.464 12.441 -16.781 1.00 80.31 184 THR A C 1
ATOM 1382 O O . THR A 1 184 ? 5.534 13.028 -16.971 1.00 80.31 184 THR A O 1
ATOM 1385 N N . PRO A 1 185 ? 4.154 11.340 -17.487 1.00 75.50 185 PRO A N 1
ATOM 1386 C CA . PRO A 1 185 ? 5.013 10.829 -18.554 1.00 75.50 185 PRO A CA 1
ATOM 1387 C C . PRO A 1 185 ? 5.334 11.865 -19.639 1.00 75.50 185 PRO A C 1
ATOM 1389 O O . PRO A 1 185 ? 6.443 11.879 -20.173 1.00 75.50 185 PRO A O 1
ATOM 1392 N N . GLU A 1 186 ? 4.387 12.758 -19.940 1.00 77.00 186 GLU A N 1
ATOM 1393 C CA . GLU A 1 186 ? 4.595 13.855 -20.884 1.00 77.00 186 GLU A CA 1
ATOM 1394 C C . GLU A 1 186 ? 5.644 14.841 -20.358 1.00 77.00 186 GLU A C 1
ATOM 1396 O O . GLU A 1 186 ? 6.613 15.131 -21.057 1.00 77.00 186 GLU A O 1
ATOM 1401 N N . GLU A 1 187 ? 5.532 15.278 -19.105 1.00 80.19 187 GLU A N 1
ATOM 1402 C CA . GLU A 1 187 ? 6.507 16.178 -18.481 1.00 80.19 187 GLU A CA 1
ATOM 1403 C C . GLU A 1 187 ? 7.892 15.526 -18.358 1.00 80.19 187 GLU A C 1
ATOM 1405 O O . GLU A 1 187 ? 8.898 16.162 -18.683 1.00 80.19 187 GLU A O 1
ATOM 1410 N N . MET A 1 188 ? 7.967 14.246 -17.974 1.00 77.38 188 MET A N 1
ATOM 1411 C CA . MET A 1 188 ? 9.232 13.498 -17.907 1.00 77.38 188 MET A CA 1
ATOM 1412 C C . MET A 1 188 ? 9.933 13.419 -19.271 1.00 77.38 188 MET A C 1
ATOM 1414 O O . MET A 1 188 ? 11.163 13.460 -19.346 1.00 77.38 188 MET A O 1
ATOM 1418 N N . SER A 1 189 ? 9.166 13.349 -20.365 1.00 72.88 189 SER A N 1
ATOM 1419 C CA . SER A 1 189 ? 9.713 13.287 -21.728 1.00 72.88 189 SER A CA 1
ATOM 1420 C C . SER A 1 189 ? 10.379 14.590 -22.193 1.00 72.88 189 SER A C 1
ATOM 1422 O O . SER A 1 189 ? 11.137 14.581 -23.164 1.00 72.88 189 SER A O 1
ATOM 1424 N N . THR A 1 190 ? 10.118 15.705 -21.500 1.00 77.69 190 THR A N 1
ATOM 1425 C CA . THR A 1 190 ? 10.712 17.016 -21.807 1.00 77.69 190 THR A CA 1
ATOM 1426 C C . THR A 1 190 ? 12.067 17.249 -21.133 1.00 77.69 190 THR A C 1
ATOM 1428 O O . THR A 1 190 ? 12.753 18.215 -21.473 1.00 77.69 190 THR A O 1
ATOM 1431 N N . GLN A 1 191 ? 12.481 16.371 -20.213 1.00 70.38 191 GLN A N 1
ATOM 1432 C CA . GLN A 1 191 ? 13.733 16.516 -19.471 1.00 70.38 191 GLN A CA 1
ATOM 1433 C C . GLN A 1 191 ? 14.957 16.095 -20.322 1.00 70.38 191 GLN A C 1
ATOM 1435 O O . GLN A 1 191 ? 14.905 15.125 -21.081 1.00 70.38 191 GLN A O 1
ATOM 1440 N N . PRO A 1 192 ? 16.095 16.807 -20.265 1.00 60.97 192 PRO A N 1
ATOM 1441 C CA . PRO A 1 192 ? 17.349 16.343 -20.862 1.00 60.97 192 PRO A CA 1
ATOM 1442 C C . PRO A 1 192 ? 18.033 15.311 -19.946 1.00 60.97 192 PRO A C 1
ATOM 1444 O O . PRO A 1 192 ? 18.084 15.546 -18.741 1.00 60.97 192 PRO A O 1
ATOM 1447 N N . PRO A 1 193 ? 18.614 14.207 -20.458 1.00 55.47 193 PRO A N 1
ATOM 1448 C CA . PRO A 1 193 ? 18.699 13.724 -21.834 1.00 55.47 193 PRO A CA 1
ATOM 1449 C C . PRO A 1 193 ? 17.612 12.676 -22.177 1.00 55.47 193 PRO A C 1
ATOM 1451 O O . PRO A 1 193 ? 17.776 11.908 -23.127 1.00 55.47 193 PRO A O 1
ATOM 1454 N N . THR A 1 194 ? 16.491 12.628 -21.444 1.00 50.28 194 THR A N 1
ATOM 1455 C CA . THR A 1 194 ? 15.418 11.617 -21.572 1.00 50.28 194 THR A CA 1
ATOM 1456 C C . THR A 1 194 ? 14.523 11.755 -22.804 1.00 50.28 194 THR A C 1
ATOM 1458 O O . THR A 1 194 ? 13.568 10.989 -22.953 1.00 50.28 194 THR A O 1
ATOM 1461 N N . GLY A 1 195 ? 14.921 12.559 -23.800 1.00 43.09 195 GLY A N 1
ATOM 1462 C CA . GLY A 1 195 ? 14.413 12.453 -25.180 1.00 43.09 195 GLY A CA 1
ATOM 1463 C C . GLY A 1 195 ? 14.524 11.035 -25.790 1.00 43.09 195 GLY A C 1
ATOM 1464 O O . GLY A 1 195 ? 14.014 10.782 -26.883 1.00 43.09 195 GLY A O 1
ATOM 1465 N N . CYS A 1 196 ? 15.165 10.107 -25.067 1.00 39.78 196 CYS A N 1
ATOM 1466 C CA . CYS A 1 196 ? 15.296 8.677 -25.318 1.00 39.78 196 CYS A CA 1
ATOM 1467 C C . CYS A 1 196 ? 14.272 7.754 -24.623 1.00 39.78 196 CYS A C 1
ATOM 1469 O O . CYS A 1 196 ? 14.440 6.543 -24.751 1.00 39.78 196 CYS A O 1
ATOM 1471 N N . CYS A 1 197 ? 13.180 8.229 -24.002 1.00 42.09 197 CYS A N 1
ATOM 1472 C CA . CYS A 1 197 ? 11.989 7.376 -23.774 1.00 42.09 197 CYS A CA 1
ATOM 1473 C C . CYS A 1 197 ? 11.302 7.031 -25.122 1.00 42.09 197 CYS A C 1
ATOM 1475 O O . CYS A 1 197 ? 10.127 7.301 -25.359 1.00 42.09 197 CYS A O 1
ATOM 1477 N N . ARG A 1 198 ? 12.077 6.490 -26.067 1.00 35.97 198 ARG A N 1
ATOM 1478 C CA . ARG A 1 198 ? 11.688 6.019 -27.392 1.00 35.97 198 ARG A CA 1
ATOM 1479 C C . ARG A 1 198 ? 12.087 4.546 -27.482 1.00 35.97 198 ARG A C 1
ATOM 1481 O O . ARG A 1 198 ? 13.283 4.260 -27.548 1.00 35.97 198 ARG A O 1
ATOM 1488 N N . PRO A 1 199 ? 11.123 3.611 -27.545 1.00 34.41 199 PRO A N 1
ATOM 1489 C CA . PRO A 1 199 ? 11.428 2.197 -27.694 1.00 34.41 199 PRO A CA 1
ATOM 1490 C C . PRO A 1 199 ? 12.167 1.926 -29.009 1.00 34.41 199 PRO A C 1
ATOM 1492 O O . PRO A 1 199 ? 11.842 2.462 -30.075 1.00 34.41 199 PRO A O 1
ATOM 1495 N N . ARG A 1 200 ? 13.172 1.055 -28.947 1.00 33.97 200 ARG A N 1
ATOM 1496 C CA . ARG A 1 200 ? 13.993 0.642 -30.086 1.00 33.97 200 ARG A CA 1
ATOM 1497 C C . ARG A 1 200 ? 13.214 -0.319 -30.996 1.00 33.97 200 ARG A C 1
ATOM 1499 O O . ARG A 1 200 ? 13.376 -1.527 -30.881 1.00 33.97 200 ARG A O 1
ATOM 1506 N N . ARG A 1 201 ? 12.435 0.208 -31.954 1.00 28.03 201 ARG A N 1
ATOM 1507 C CA . ARG A 1 201 ? 12.171 -0.404 -33.285 1.00 28.03 201 ARG A CA 1
ATOM 1508 C C . ARG A 1 201 ? 11.429 0.564 -34.229 1.00 28.03 201 ARG A C 1
ATOM 1510 O O . ARG A 1 201 ? 10.469 1.205 -33.808 1.00 28.03 201 ARG A O 1
ATOM 1517 N N . PRO A 1 202 ? 11.818 0.671 -35.516 1.00 28.78 202 PRO A N 1
ATOM 1518 C CA . PRO A 1 202 ? 11.128 1.538 -36.465 1.00 28.78 202 PRO A CA 1
ATOM 1519 C C . PRO A 1 202 ? 9.797 0.890 -36.866 1.00 28.78 202 PRO A C 1
ATOM 1521 O O . PRO A 1 202 ? 9.789 -0.203 -37.427 1.00 28.78 202 PRO A O 1
ATOM 1524 N N . GLY A 1 203 ? 8.671 1.552 -36.585 1.00 25.23 203 GLY A N 1
ATOM 1525 C CA . GLY A 1 203 ? 7.382 1.188 -37.189 1.00 25.23 203 GLY A CA 1
ATOM 1526 C C . GLY A 1 203 ? 6.158 1.125 -36.278 1.00 25.23 203 GLY A C 1
ATOM 1527 O O . GLY A 1 203 ? 5.068 0.911 -36.798 1.00 25.23 203 GLY A O 1
ATOM 1528 N N . ARG A 1 204 ? 6.274 1.345 -34.964 1.00 24.47 204 ARG A N 1
ATOM 1529 C CA . ARG A 1 204 ? 5.105 1.561 -34.091 1.00 24.47 204 ARG A CA 1
ATOM 1530 C C . ARG A 1 204 ? 5.429 2.633 -33.053 1.00 24.47 204 ARG A C 1
ATOM 1532 O O . ARG A 1 204 ? 6.040 2.348 -32.036 1.00 24.47 204 ARG A O 1
ATOM 1539 N N . CYS A 1 205 ? 5.055 3.877 -33.346 1.00 24.52 205 CYS A N 1
ATOM 1540 C CA . CYS A 1 205 ? 4.947 4.926 -32.338 1.00 24.52 205 CYS A CA 1
ATOM 1541 C C . CYS A 1 205 ? 3.510 4.911 -31.823 1.00 24.52 205 CYS A C 1
ATOM 1543 O O . CYS A 1 205 ? 2.621 5.515 -32.415 1.00 24.52 205 CYS A O 1
ATOM 1545 N N . THR A 1 206 ? 3.296 4.192 -30.737 1.00 25.44 206 THR A N 1
ATOM 1546 C CA . THR A 1 206 ? 2.262 4.522 -29.758 1.00 25.44 206 THR A CA 1
ATOM 1547 C C . THR A 1 206 ? 2.994 4.854 -28.460 1.00 25.44 206 THR A C 1
ATOM 1549 O O . THR A 1 206 ? 4.123 4.378 -28.294 1.00 25.44 206 THR A O 1
ATOM 1552 N N . PRO A 1 207 ? 2.426 5.694 -27.577 1.00 26.97 207 PRO A N 1
ATOM 1553 C CA . PRO A 1 207 ? 2.982 5.892 -26.241 1.00 26.97 207 PRO A CA 1
ATOM 1554 C C . PRO A 1 207 ? 3.268 4.511 -25.641 1.00 26.97 207 PRO A C 1
ATOM 1556 O O . PRO A 1 207 ? 2.439 3.612 -25.804 1.00 26.97 207 PRO A O 1
ATOM 1559 N N . GLY A 1 208 ? 4.432 4.310 -25.016 1.00 30.36 208 GLY A N 1
ATOM 1560 C CA . GLY A 1 208 ? 4.596 3.142 -24.148 1.00 30.36 208 GLY A CA 1
ATOM 1561 C C . GLY A 1 208 ? 3.427 3.134 -23.167 1.00 30.36 208 GLY A C 1
ATOM 1562 O O . GLY A 1 208 ? 2.983 4.207 -22.755 1.00 30.36 208 GLY A O 1
ATOM 1563 N N . SER A 1 209 ? 2.854 1.969 -22.879 1.00 35.94 209 SER A N 1
ATOM 1564 C CA . SER A 1 209 ? 1.687 1.896 -22.002 1.00 35.94 209 SER A CA 1
ATOM 1565 C C . SER A 1 209 ? 2.074 2.460 -20.639 1.00 35.94 209 SER A C 1
ATOM 1567 O O . SER A 1 209 ? 2.851 1.851 -19.917 1.00 35.94 209 SER A O 1
ATOM 1569 N N . THR A 1 210 ? 1.587 3.650 -20.305 1.00 38.03 210 THR A N 1
ATOM 1570 C CA . THR A 1 210 ? 1.797 4.260 -18.995 1.00 38.03 210 THR A CA 1
ATOM 1571 C C . THR A 1 210 ? 0.651 3.825 -18.112 1.00 38.03 210 THR A C 1
ATOM 1573 O O . THR A 1 210 ? -0.504 4.141 -18.405 1.00 38.03 210 THR A O 1
ATOM 1576 N N . SER A 1 211 ? 0.969 3.095 -17.054 1.00 46.34 211 SER A N 1
ATOM 1577 C CA . SER A 1 211 ? -0.006 2.740 -16.030 1.00 46.34 211 SER A CA 1
ATOM 1578 C C . SER A 1 211 ? 0.290 3.539 -14.773 1.00 46.34 211 SER A C 1
ATOM 1580 O O . SER A 1 211 ? 1.437 3.901 -14.506 1.00 46.34 211 SER A O 1
ATOM 1582 N N . ALA A 1 212 ? -0.768 3.850 -14.043 1.00 40.94 212 ALA A N 1
ATOM 1583 C CA . ALA A 1 212 ? -0.701 4.605 -12.813 1.00 40.94 212 ALA A CA 1
ATOM 1584 C C . ALA A 1 212 ? -0.646 3.655 -11.616 1.00 40.94 212 ALA A C 1
ATOM 1586 O O . ALA A 1 212 ? -1.376 2.665 -11.576 1.00 40.94 212 ALA A O 1
ATOM 1587 N N . TRP A 1 213 ? 0.178 3.985 -10.629 1.00 43.94 213 TRP A N 1
ATOM 1588 C CA . TRP A 1 213 ? 0.252 3.255 -9.370 1.00 43.94 213 TRP A CA 1
ATOM 1589 C C . TRP A 1 213 ? 0.231 4.217 -8.176 1.00 43.94 213 TRP A C 1
ATOM 1591 O O . TRP A 1 213 ? 0.723 5.347 -8.253 1.00 43.94 213 TRP A O 1
ATOM 1601 N N . THR A 1 214 ? -0.381 3.785 -7.072 1.00 44.69 214 THR A N 1
ATOM 1602 C CA . THR A 1 214 ? -0.446 4.568 -5.835 1.00 44.69 214 THR A CA 1
ATOM 1603 C C . THR A 1 214 ? 0.600 4.047 -4.867 1.00 44.69 214 THR A C 1
ATOM 1605 O O . THR A 1 214 ? 0.449 2.969 -4.307 1.00 44.69 214 THR A O 1
ATOM 1608 N N . THR A 1 215 ? 1.637 4.845 -4.657 1.00 40.25 215 THR A N 1
ATOM 1609 C CA . THR A 1 215 ? 2.725 4.568 -3.715 1.00 40.25 215 THR A CA 1
ATOM 1610 C C . THR A 1 215 ? 2.265 4.747 -2.269 1.00 40.25 215 THR A C 1
ATOM 1612 O O . THR A 1 215 ? 1.483 5.680 -2.013 1.00 40.25 215 THR A O 1
ATOM 1615 N N . PRO A 1 216 ? 2.760 3.952 -1.300 1.00 40.09 216 PRO A N 1
ATOM 1616 C CA . PRO A 1 216 ? 2.710 4.364 0.086 1.00 40.09 216 PRO A CA 1
ATOM 1617 C C . PRO A 1 216 ? 3.394 5.731 0.267 1.00 40.09 216 PRO A C 1
ATOM 1619 O O . PRO A 1 216 ? 4.298 6.110 -0.486 1.00 40.09 216 PRO A O 1
ATOM 1622 N N . PRO A 1 217 ? 2.923 6.528 1.231 1.00 33.38 217 PRO A N 1
ATOM 1623 C CA . PRO A 1 217 ? 3.530 7.804 1.567 1.00 33.38 217 PRO A CA 1
ATOM 1624 C C . PRO A 1 217 ? 4.980 7.573 1.998 1.00 33.38 217 PRO A C 1
ATOM 1626 O O . PRO A 1 217 ? 5.232 6.794 2.913 1.00 33.38 217 PRO A O 1
ATOM 1629 N N . ARG A 1 218 ? 5.932 8.271 1.361 1.00 37.59 218 ARG A N 1
ATOM 1630 C CA . ARG A 1 218 ? 7.303 8.340 1.884 1.00 37.59 218 ARG A CA 1
ATOM 1631 C C . ARG A 1 218 ? 7.213 8.835 3.335 1.00 37.59 218 ARG A C 1
ATOM 1633 O O . ARG A 1 218 ? 6.492 9.816 3.556 1.00 37.59 218 ARG A O 1
ATOM 1640 N N . PRO A 1 219 ? 7.906 8.223 4.313 1.00 26.94 219 PRO A N 1
ATOM 1641 C CA . PRO A 1 219 ? 8.121 8.879 5.594 1.00 26.94 219 PRO A CA 1
ATOM 1642 C C . PRO A 1 219 ? 8.838 10.195 5.286 1.00 26.94 219 PRO A C 1
ATOM 1644 O O . PRO A 1 219 ? 9.987 10.220 4.851 1.00 26.94 219 PRO A O 1
ATOM 1647 N N . ALA A 1 220 ? 8.093 11.294 5.354 1.00 25.72 220 ALA A N 1
ATOM 1648 C CA . ALA A 1 220 ? 8.569 12.586 4.910 1.00 25.72 220 ALA A CA 1
ATOM 1649 C C . ALA A 1 220 ? 9.664 13.064 5.867 1.00 25.72 220 ALA A C 1
ATOM 1651 O O . ALA A 1 220 ? 9.381 13.492 6.984 1.00 25.72 220 ALA A O 1
ATOM 1652 N N . THR A 1 221 ? 10.914 13.089 5.411 1.00 23.36 221 THR A N 1
ATOM 1653 C CA . THR A 1 221 ? 11.835 14.134 5.857 1.00 23.36 221 THR A CA 1
ATOM 1654 C C . THR A 1 221 ? 11.259 15.462 5.384 1.00 23.36 221 THR A C 1
ATOM 1656 O O . THR A 1 221 ? 11.341 15.772 4.201 1.00 23.36 221 THR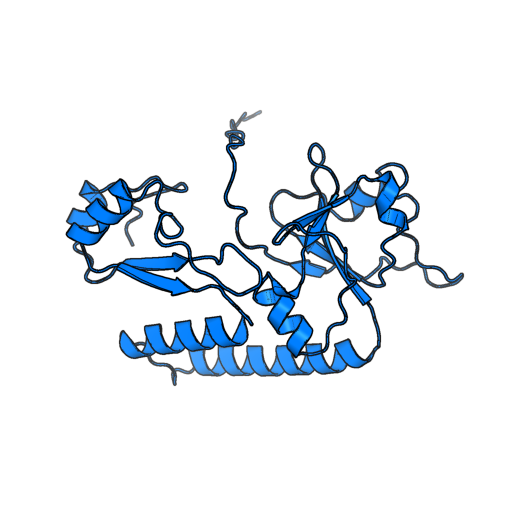 A O 1
ATOM 1659 N N . CYS A 1 222 ? 10.621 16.189 6.307 1.00 26.00 222 CYS A N 1
ATOM 1660 C CA . CYS A 1 222 ? 10.231 17.599 6.234 1.00 26.00 222 CYS A CA 1
ATOM 1661 C C . CYS A 1 222 ? 10.395 18.270 4.857 1.00 26.00 222 CYS A C 1
ATOM 1663 O O . CYS A 1 222 ? 11.412 18.908 4.585 1.00 26.00 222 CYS A O 1
ATOM 1665 N N . SER A 1 223 ? 9.348 18.244 4.041 1.00 21.64 223 SER A N 1
ATOM 1666 C CA . SER A 1 223 ? 9.140 19.254 3.007 1.00 21.64 223 SER A CA 1
ATOM 1667 C C . SER A 1 223 ? 7.704 19.755 3.114 1.00 21.64 223 SER A C 1
ATOM 1669 O O . SER A 1 223 ? 6.726 19.013 3.054 1.00 21.64 223 SER A O 1
ATOM 1671 N N . ALA A 1 224 ? 7.601 21.043 3.430 1.00 23.45 224 ALA A N 1
ATOM 1672 C CA . ALA A 1 224 ? 6.354 21.739 3.672 1.00 23.45 224 ALA A CA 1
ATOM 1673 C C . ALA A 1 224 ? 5.426 21.627 2.457 1.00 23.45 224 ALA A C 1
ATOM 1675 O O . ALA A 1 224 ? 5.806 21.958 1.335 1.00 23.45 224 ALA A O 1
ATOM 1676 N N . TRP A 1 225 ? 4.185 21.220 2.706 1.00 21.89 225 TRP A N 1
ATOM 1677 C CA . TRP A 1 225 ? 3.104 21.322 1.737 1.00 21.89 225 TRP A CA 1
ATOM 1678 C C . TRP A 1 225 ? 2.914 22.796 1.346 1.00 21.89 225 TRP A C 1
ATOM 1680 O O . TRP A 1 225 ? 2.732 23.633 2.239 1.00 21.89 225 TRP A O 1
ATOM 1690 N N . PRO A 1 226 ? 2.912 23.164 0.053 1.00 23.97 226 PRO A N 1
ATOM 1691 C CA . PRO A 1 226 ? 2.460 24.486 -0.336 1.00 23.97 226 PRO A CA 1
ATOM 1692 C C . PRO A 1 226 ? 0.960 24.577 -0.048 1.00 23.97 226 PRO A C 1
ATOM 1694 O O . PRO A 1 226 ? 0.132 23.910 -0.668 1.00 23.97 226 PRO A O 1
ATOM 1697 N N . THR A 1 227 ? 0.611 25.412 0.928 1.00 26.80 227 THR A N 1
ATOM 1698 C CA . THR A 1 227 ? -0.765 25.813 1.200 1.00 26.80 227 THR A CA 1
ATOM 1699 C C . THR A 1 227 ? -1.336 26.470 -0.054 1.00 26.80 227 THR A C 1
ATOM 1701 O O . THR A 1 227 ? -0.889 27.529 -0.498 1.00 26.80 227 THR A O 1
ATOM 1704 N N . GLY A 1 228 ? -2.327 25.817 -0.663 1.00 24.98 228 GLY A N 1
ATOM 1705 C CA . GLY A 1 228 ? -3.074 26.364 -1.787 1.00 24.98 228 GLY A CA 1
ATOM 1706 C C . GLY A 1 228 ? -3.831 27.619 -1.359 1.00 24.98 228 GLY A C 1
ATOM 1707 O O . GLY A 1 228 ? -4.939 27.541 -0.836 1.00 24.98 228 GLY A O 1
ATOM 1708 N N . SER A 1 229 ? -3.238 28.791 -1.584 1.00 25.67 229 SER A N 1
ATOM 1709 C CA . SER A 1 229 ? -3.942 30.066 -1.478 1.00 25.67 229 SER A CA 1
ATOM 1710 C C . SER A 1 229 ? -4.901 30.201 -2.657 1.00 25.67 229 SER A C 1
ATOM 1712 O O . SER A 1 229 ? -4.503 30.382 -3.808 1.00 25.67 229 SER A O 1
ATOM 1714 N N . SER A 1 230 ? -6.194 30.113 -2.358 1.00 30.17 230 SER A N 1
ATOM 1715 C CA . SER A 1 230 ? -7.268 30.466 -3.274 1.00 30.17 230 SER A CA 1
ATOM 1716 C C . SER A 1 230 ? -7.190 31.957 -3.629 1.0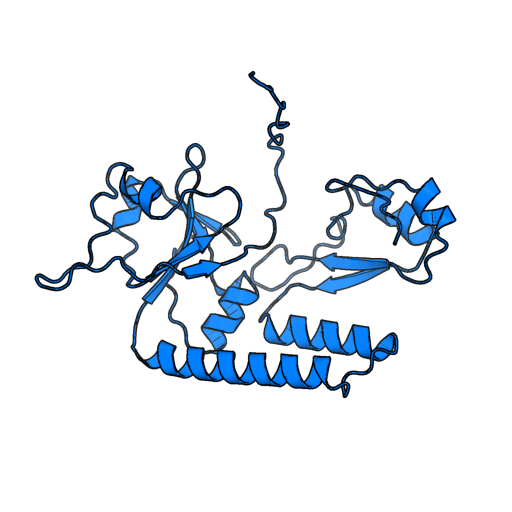0 30.17 230 SER A C 1
ATOM 1718 O O . SER A 1 230 ? -7.579 32.810 -2.828 1.00 30.17 230 SER A O 1
ATOM 1720 N N . ALA A 1 231 ? -6.765 32.289 -4.846 1.00 28.14 231 ALA A N 1
ATOM 1721 C CA . ALA A 1 231 ? -6.995 33.607 -5.425 1.00 28.14 231 ALA A CA 1
ATOM 1722 C C . ALA A 1 231 ? -8.132 33.512 -6.448 1.00 28.14 231 ALA A C 1
ATOM 1724 O O . ALA A 1 231 ? -7.960 33.063 -7.577 1.00 28.14 231 ALA A O 1
ATOM 1725 N N . ARG A 1 232 ? -9.322 33.934 -6.010 1.00 29.16 232 ARG A N 1
ATOM 1726 C CA . ARG A 1 232 ? -10.463 34.250 -6.875 1.00 29.16 232 ARG A CA 1
ATOM 1727 C C . ARG A 1 232 ? -10.057 35.373 -7.830 1.00 29.16 232 ARG A C 1
ATOM 1729 O O . ARG A 1 232 ? -9.587 36.408 -7.363 1.00 29.16 232 ARG A O 1
ATOM 1736 N N . SER A 1 233 ? -10.370 35.241 -9.110 1.00 28.89 233 SER A N 1
ATOM 1737 C CA . SER A 1 233 ? -10.536 36.387 -10.004 1.00 28.89 233 SER A CA 1
ATOM 1738 C C . SER A 1 233 ? -11.932 36.357 -10.621 1.00 28.89 233 SER A C 1
ATOM 1740 O O . SER A 1 233 ? -12.410 35.328 -11.097 1.00 28.89 233 SER A O 1
ATOM 1742 N N . ARG A 1 234 ? -12.606 37.503 -10.505 1.00 30.98 234 ARG A N 1
ATOM 1743 C CA . ARG A 1 234 ? -13.658 37.931 -11.427 1.00 30.98 234 ARG A CA 1
ATOM 1744 C C . ARG A 1 234 ? -13.009 38.450 -12.702 1.00 30.98 234 ARG A C 1
ATOM 1746 O O . ARG A 1 234 ? -11.852 38.915 -12.591 1.00 30.98 234 ARG A O 1
#

InterPro domains:
  IPR002491 ABC transporter periplasmic binding domain [PF01497] (6-186)
  IPR051313 Bacterial iron-siderophore binding [PTHR30532] (7-187)

Organism: NCBI:txid1137989

Foldseek 3Di:
DDDQDDDAQRGNLVVLLVVQDQEAEAEFAAPALVLDGDPCADTGRHPGPVRVVSSCVSYNYDYQYQAAAVVVSVVVVVVVCVVVPDDCVDPVNVVVVVVVVVVLVVLLVVLVVVFEEWEWFAAPPQGIKTFDQSRGNHSNNSVVSNHHYQDPDDDDGGIDHDHLVCVLVRDGLEYAYEPPNGDDPVRNCPDPPNVVLDDPDPDDDDRRDYHYDHGDDDPDPDDDDPDDDDDDDD

pLDDT: mean 79.7, std 23.34, range [21.64, 98.0]

Radius of gyration: 20.93 Å; chains: 1; bounding box: 44×52×64 Å